Protein AF-Q386G5-F1 (afdb_monomer)

pLDDT: mean 81.02, std 15.87, range [32.88, 96.88]

Secondary structure (DSSP, 8-state):
--HHHHHHHHHHTTT--BHHHHHHHHHHT-HHHHHHHHHHHHH---HHHHHHHHHHHHTSBP-TT-GGG-S-SHHHHHTTHHHHHHHHHHHHHS-TTS--TTHHHHHHHHHHHHHHHHHHHTSGGGTTT-GGGSPPPPGGGTTSPPHHHHHHTTTT---S-------TT------S--TTTHHHHHHHHHHHHHHHHHHHHSTTS-TT-HHHHHHHHHHHHHHHSHHHHHHHTT-HHHHHHHHHHHHHHHHT-HHHHHHHHHHHHHHHHHHHHHHHHTT-HHHHHHHHHHHHHHHHT-

Radius of gyration: 18.63 Å; Cα contacts (8 Å, |Δi|>4): 367; chains: 1; bounding box: 50×51×58 Å

Mean predicted aligned error: 16.51 Å

Organism: Trypanosoma brucei brucei (strain 927/4 GUTat10.1) (NCBI:txid185431)

Foldseek 3Di:
DLVVLLVLLCLLCPPAQALQCSLQCCQAVVLPSLLVLLVCLQPHPCLVNLLSQVVSLVRHFADCLQVQLGRDSLLNLLLNVLSLLLNVLCVQPDDPPDPPPPPSVQVSSQCSLVVNLLSCLVTVLSLLQDLLNFDAFDPLLVVADRSVCVVPNPDPPPDDDDSPPSPPPPPVCPVTDHPVCSLSSLSRSLSNLRSSLVSCLDPPRDQQHSNLLSSLQSLLVSLVHPSLLVSCLVDLSSLSSNLSNLRSQVSSDDNSCVSCVVSNVVSLVSSCVSCVVSVNVSSVSSSVSVVVVVVVVD

Solvent-accessible surface area (backbone atoms only — not comparable to full-atom values): 16461 Å² total; per-residue (Å²): 129,66,65,71,45,55,50,48,51,51,60,46,48,57,96,44,61,32,29,60,53,37,44,53,39,29,26,48,79,33,20,65,53,44,46,54,50,49,50,42,60,61,74,44,98,50,31,63,46,54,45,46,50,50,56,57,48,68,71,36,42,53,37,66,91,44,65,52,48,29,81,38,44,49,72,48,55,53,68,52,40,37,39,51,52,44,46,50,41,50,62,70,66,48,74,88,84,64,82,72,85,40,60,62,42,49,52,24,48,35,53,47,53,51,53,43,47,56,53,33,53,68,10,57,92,28,40,27,43,37,72,60,59,54,67,74,72,41,77,84,38,68,87,55,64,53,49,54,39,68,77,44,44,95,55,88,67,85,74,89,75,76,72,81,70,74,56,93,72,68,75,68,78,71,76,61,77,45,91,87,51,44,56,60,53,48,35,35,48,36,28,35,46,26,44,47,46,50,54,45,59,38,81,89,40,79,75,77,24,64,18,49,46,48,45,49,48,35,43,53,49,31,73,58,31,68,54,52,51,64,44,31,74,76,31,72,67,38,39,44,28,49,52,48,30,58,41,37,52,61,58,52,39,71,71,42,40,66,74,38,46,85,56,44,59,63,41,51,51,53,51,49,54,50,26,61,77,66,64,37,61,69,50,43,63,60,48,46,53,54,57,53,54,61,57,75,76,107

Sequence (298 aa):
MLSGAEELISDLFRRTSTTSNAVEFILSSNSAAYHDVMQRICNSNQPQLVKGILRTAQSLLPTELFQVFGKSVVPVLLLFAPAVLRRVGELLAAPKETPLSTCGEWDAFTSFITGIHCKLLASPECRATNVRSLPPPPVAARHTPSWSKVFHGEENVSEGVPPPQPSTDCEVNVTAIGTDNYGSLLCTIVCGLSHLLACVATPPCVIGGPGLTTLCNEVMRLLSSTPVFCYASKDANLQIACVSLLLSVLNLGKAVQGCVASSFMPTMRRWFDLTLYSANAVCIQLLFPYILHARAHR

Structure (mmCIF, N/CA/C/O backbone):
data_AF-Q386G5-F1
#
_entry.id   AF-Q386G5-F1
#
loop_
_atom_site.group_PDB
_atom_site.id
_atom_site.type_symbol
_atom_site.label_atom_id
_atom_site.label_alt_id
_atom_site.label_comp_id
_atom_site.label_asym_id
_atom_site.label_entity_id
_atom_site.label_seq_id
_atom_site.pdbx_PDB_ins_code
_atom_site.Cartn_x
_atom_site.Cartn_y
_atom_site.Cartn_z
_atom_site.occupancy
_atom_site.B_iso_or_equiv
_atom_site.auth_seq_id
_atom_site.auth_comp_id
_atom_site.auth_asym_id
_atom_site.auth_atom_id
_atom_site.pdbx_PDB_model_num
ATOM 1 N N . MET A 1 1 ? 4.301 2.737 26.212 1.00 50.56 1 MET A N 1
ATOM 2 C CA . MET A 1 1 ? 3.739 3.344 24.982 1.00 50.56 1 MET A CA 1
ATOM 3 C C . MET A 1 1 ? 2.833 2.406 24.168 1.00 50.56 1 MET A C 1
ATOM 5 O O . MET A 1 1 ? 2.326 2.842 23.148 1.00 50.56 1 MET A O 1
ATOM 9 N N . LEU A 1 2 ? 2.567 1.163 24.601 1.00 52.50 2 LEU A N 1
ATOM 10 C CA . LEU A 1 2 ? 1.707 0.221 23.861 1.00 52.50 2 LEU A CA 1
ATOM 11 C C . LEU A 1 2 ? 0.203 0.568 23.919 1.00 52.50 2 LEU A C 1
ATOM 13 O O . LEU A 1 2 ? -0.508 0.319 22.951 1.00 52.50 2 LEU A O 1
ATOM 17 N N . SER A 1 3 ? -0.257 1.222 24.994 1.00 64.06 3 SER A N 1
ATOM 18 C CA . SER A 1 3 ? -1.687 1.476 25.242 1.00 64.06 3 SER A CA 1
ATOM 19 C C . SER A 1 3 ? -2.382 2.267 24.130 1.00 64.06 3 SER A C 1
ATOM 21 O O . SER A 1 3 ? -3.490 1.929 23.737 1.00 64.06 3 SER A O 1
ATOM 23 N N . GLY A 1 4 ? -1.715 3.274 23.561 1.00 80.69 4 GLY A N 1
ATOM 24 C CA . GLY A 1 4 ? -2.339 4.158 22.574 1.00 80.69 4 GLY A CA 1
ATOM 25 C C . GLY A 1 4 ? -2.498 3.561 21.171 1.00 80.69 4 GLY A C 1
ATOM 26 O O . GLY A 1 4 ? -3.206 4.149 20.358 1.00 80.69 4 GLY A O 1
ATOM 27 N N . ALA A 1 5 ? -1.819 2.455 20.846 1.00 80.81 5 ALA A N 1
ATOM 28 C CA . ALA A 1 5 ? -2.012 1.758 19.570 1.00 80.81 5 ALA A CA 1
ATOM 29 C C . ALA A 1 5 ? -3.150 0.737 19.680 1.00 80.81 5 ALA A C 1
ATOM 31 O O . ALA A 1 5 ? -3.994 0.662 18.793 1.00 80.81 5 ALA A O 1
ATOM 32 N N . GLU A 1 6 ? -3.192 -0.006 20.787 1.00 83.81 6 GLU A N 1
ATOM 33 C CA . GLU A 1 6 ? -4.252 -0.976 21.074 1.00 83.81 6 GLU A CA 1
ATOM 34 C C . GLU A 1 6 ? -5.614 -0.295 21.215 1.00 83.81 6 GLU A C 1
ATOM 36 O O . GLU A 1 6 ? -6.590 -0.780 20.648 1.00 83.81 6 GLU A O 1
ATOM 41 N N . GLU A 1 7 ? -5.671 0.856 21.891 1.00 87.00 7 GLU A N 1
ATOM 42 C CA . GLU A 1 7 ? -6.893 1.657 22.016 1.00 87.00 7 GLU A CA 1
ATOM 43 C C . GLU A 1 7 ? -7.408 2.120 20.647 1.00 87.00 7 GLU A C 1
ATOM 45 O O . GLU A 1 7 ? -8.567 1.880 20.324 1.00 87.00 7 GLU A O 1
ATOM 50 N N . LEU A 1 8 ? -6.534 2.655 19.783 1.00 87.88 8 LEU A N 1
ATOM 51 C CA . LEU A 1 8 ? -6.923 3.055 18.427 1.00 87.88 8 LEU A CA 1
ATOM 52 C C . LEU A 1 8 ? -7.419 1.888 17.571 1.00 87.88 8 LEU A C 1
ATOM 54 O O . LEU A 1 8 ? -8.374 2.047 16.816 1.00 87.88 8 LEU A O 1
ATOM 58 N N . ILE A 1 9 ? -6.767 0.724 17.648 1.00 89.56 9 ILE A N 1
ATOM 59 C CA . ILE A 1 9 ? -7.199 -0.467 16.904 1.00 89.56 9 ILE A CA 1
ATOM 60 C C . ILE A 1 9 ? -8.549 -0.956 17.442 1.00 89.56 9 ILE A C 1
ATOM 62 O O . ILE A 1 9 ? -9.445 -1.273 16.660 1.00 89.56 9 ILE A O 1
ATOM 66 N N . SER A 1 10 ? -8.705 -0.991 18.766 1.00 90.12 10 SER A N 1
ATOM 67 C CA . SER A 1 10 ? -9.956 -1.362 19.428 1.00 90.12 10 SER A CA 1
ATOM 68 C C . SER A 1 10 ? -11.096 -0.443 19.002 1.00 90.12 10 SER A C 1
ATOM 70 O O . SER A 1 10 ? -12.165 -0.927 18.628 1.00 90.12 10 SER A O 1
ATOM 72 N N . ASP A 1 11 ? -10.851 0.868 18.974 1.00 90.88 11 ASP A N 1
ATOM 73 C CA . ASP A 1 11 ? -11.821 1.846 18.502 1.00 90.88 11 ASP A CA 1
ATOM 74 C C . ASP A 1 11 ? -12.146 1.626 17.031 1.00 90.88 11 ASP A C 1
ATOM 76 O O . ASP A 1 11 ? -13.325 1.520 16.698 1.00 90.88 11 ASP A O 1
ATOM 80 N N . LEU A 1 12 ? -11.136 1.482 16.165 1.00 90.62 12 LEU A N 1
ATOM 81 C CA . LEU A 1 12 ? -11.280 1.291 14.718 1.00 90.62 12 LEU A CA 1
ATOM 82 C C . LEU A 1 12 ? -12.216 0.124 14.362 1.00 90.62 12 LEU A C 1
ATOM 84 O O . LEU A 1 12 ? -13.093 0.271 13.509 1.00 90.62 12 LEU A O 1
ATOM 88 N N . PHE A 1 13 ? -12.046 -1.012 15.040 1.00 90.81 13 PHE A N 1
ATOM 89 C CA . PHE A 1 13 ? -12.785 -2.254 14.791 1.00 90.81 13 PHE A CA 1
ATOM 90 C C . PHE A 1 13 ? -13.967 -2.471 15.743 1.00 90.81 13 PHE A C 1
ATOM 92 O O . PHE A 1 13 ? -14.617 -3.525 15.708 1.00 90.81 13 PHE A O 1
ATOM 99 N N . ARG A 1 14 ? -14.282 -1.488 16.592 1.00 88.25 14 ARG A N 1
ATOM 100 C CA . ARG A 1 14 ? -15.340 -1.607 17.593 1.00 88.25 14 ARG A CA 1
ATOM 101 C C . ARG A 1 14 ? -16.666 -1.952 16.923 1.00 88.25 14 ARG A C 1
ATOM 103 O O . ARG A 1 14 ? -17.096 -1.269 16.003 1.00 88.25 14 ARG A O 1
ATOM 110 N N . ARG A 1 15 ? -17.354 -2.981 17.431 1.00 85.62 15 ARG A N 1
ATOM 111 C CA . ARG A 1 15 ? -18.659 -3.467 16.923 1.00 85.62 15 ARG A CA 1
ATOM 112 C C . ARG A 1 15 ? -18.610 -4.117 15.535 1.00 85.62 15 ARG A C 1
ATOM 114 O O . ARG A 1 15 ? -19.663 -4.412 14.974 1.00 85.62 15 ARG A O 1
ATOM 121 N N . THR A 1 16 ? -17.424 -4.375 14.991 1.00 90.56 16 THR A N 1
ATOM 122 C CA . THR A 1 16 ? -17.279 -5.077 13.714 1.00 90.56 16 THR A CA 1
ATOM 123 C C . THR A 1 16 ? -17.044 -6.564 13.971 1.00 90.56 16 THR A C 1
ATOM 125 O O . THR A 1 16 ? -16.207 -6.944 14.783 1.00 90.56 16 THR A O 1
ATOM 128 N N . SER A 1 17 ? -17.828 -7.418 13.316 1.00 91.00 17 SER A N 1
ATOM 129 C CA . SER A 1 17 ? -17.672 -8.880 13.366 1.00 91.00 17 SER A CA 1
ATOM 130 C C . SER A 1 17 ? -17.384 -9.482 11.993 1.00 91.00 17 SER A C 1
ATOM 132 O O . SER A 1 17 ? -16.868 -10.593 11.894 1.00 91.00 17 SER A O 1
ATOM 134 N N . THR A 1 18 ? -17.695 -8.741 10.929 1.00 91.69 18 THR A N 1
ATOM 135 C CA . THR A 1 18 ? -17.562 -9.180 9.544 1.00 91.69 18 THR A CA 1
ATOM 136 C C . THR A 1 18 ? -16.720 -8.200 8.735 1.00 91.69 18 THR A C 1
ATOM 138 O O . THR A 1 18 ? -16.640 -7.012 9.059 1.00 91.69 18 THR A O 1
ATOM 141 N N . THR A 1 19 ? -16.108 -8.683 7.651 1.00 90.44 19 THR A N 1
ATOM 142 C CA . THR A 1 19 ? -15.321 -7.843 6.732 1.00 90.44 19 THR A CA 1
ATOM 143 C C . THR A 1 19 ? -16.160 -6.712 6.127 1.00 90.44 19 THR A C 1
ATOM 145 O O . THR A 1 19 ? -15.684 -5.581 6.064 1.00 90.44 19 THR A O 1
ATOM 148 N N . SER A 1 20 ? -17.409 -6.982 5.724 1.00 88.06 20 SER A N 1
ATOM 149 C CA . SER A 1 20 ? -18.298 -5.955 5.153 1.00 88.06 20 SER A CA 1
ATOM 150 C C . SER A 1 20 ? -18.616 -4.851 6.160 1.00 88.06 20 SER A C 1
ATOM 152 O O . SER A 1 20 ? -18.432 -3.673 5.860 1.00 88.06 20 SER A O 1
ATOM 154 N N . ASN A 1 21 ? -19.011 -5.235 7.380 1.00 89.62 21 ASN A N 1
ATOM 155 C CA . ASN A 1 21 ? -19.345 -4.274 8.430 1.00 89.62 21 ASN A CA 1
ATOM 156 C C . ASN A 1 21 ? -18.119 -3.450 8.825 1.00 89.62 21 ASN A C 1
ATOM 158 O O . ASN A 1 21 ? -18.253 -2.266 9.101 1.00 89.62 21 ASN A O 1
ATOM 162 N N . ALA A 1 22 ? -16.925 -4.052 8.834 1.00 92.06 22 ALA A N 1
ATOM 163 C CA . ALA A 1 22 ? -15.693 -3.331 9.119 1.00 92.06 22 ALA A CA 1
ATOM 164 C C . ALA A 1 22 ? -15.383 -2.265 8.061 1.00 92.06 22 ALA A C 1
ATOM 166 O O . ALA A 1 22 ? -15.115 -1.126 8.430 1.00 92.06 22 ALA A O 1
ATOM 167 N N . VAL A 1 23 ? -15.464 -2.593 6.765 1.00 91.75 23 VAL A N 1
ATOM 168 C CA . VAL A 1 23 ? -15.237 -1.603 5.694 1.00 91.75 23 VAL A CA 1
ATOM 169 C C . VAL A 1 23 ? -16.227 -0.447 5.808 1.00 91.75 23 VAL A C 1
ATOM 171 O O . VAL A 1 23 ? -15.820 0.714 5.819 1.00 91.75 23 VAL A O 1
ATOM 174 N N . GLU A 1 24 ? -17.516 -0.757 5.944 1.00 89.31 24 GLU A N 1
ATOM 175 C CA . GLU A 1 24 ? -18.560 0.258 6.063 1.00 89.31 24 GLU A CA 1
ATOM 176 C C . GLU A 1 24 ? -18.363 1.128 7.309 1.00 89.31 24 GLU A C 1
ATOM 178 O O . GLU A 1 24 ? -18.373 2.357 7.216 1.00 89.31 24 GLU A O 1
ATOM 183 N N . PHE A 1 25 ? -18.121 0.513 8.467 1.00 90.62 25 PHE A N 1
ATOM 184 C CA . PHE A 1 25 ? -17.951 1.212 9.738 1.00 90.62 25 PHE A CA 1
ATOM 185 C C . PHE A 1 25 ? -16.731 2.139 9.735 1.00 90.62 25 PHE A C 1
ATOM 187 O O . PHE A 1 25 ? -16.843 3.299 10.137 1.00 90.62 25 PHE A O 1
ATOM 194 N N . ILE A 1 26 ? -15.590 1.658 9.231 1.00 93.00 26 ILE A N 1
ATOM 195 C CA . ILE A 1 26 ? -14.343 2.428 9.127 1.00 93.00 26 ILE A CA 1
ATOM 196 C C . ILE A 1 26 ? -14.528 3.638 8.202 1.00 93.00 26 ILE A C 1
ATOM 198 O O . ILE A 1 26 ? -14.112 4.749 8.539 1.00 93.00 26 ILE A O 1
ATOM 202 N N . LEU A 1 27 ? -15.167 3.444 7.044 1.00 90.75 27 LEU A N 1
ATOM 203 C CA . LEU A 1 27 ? -15.324 4.504 6.046 1.00 90.75 27 LEU A CA 1
ATOM 204 C C . LEU A 1 27 ? -16.413 5.529 6.396 1.00 90.75 27 LEU A C 1
ATOM 206 O O . LEU A 1 27 ? -16.321 6.679 5.953 1.00 90.75 27 LEU A O 1
ATOM 210 N N . SER A 1 28 ? -17.418 5.141 7.186 1.00 87.75 28 SER A N 1
ATOM 211 C CA . SER A 1 28 ? -18.557 5.995 7.543 1.00 87.75 28 SER A CA 1
ATOM 212 C C . SER A 1 28 ? -18.445 6.577 8.952 1.00 87.75 28 SER A C 1
ATOM 214 O O . SER A 1 28 ? -18.241 7.776 9.119 1.00 87.75 28 SER A O 1
ATOM 216 N N . SER A 1 29 ? -18.580 5.722 9.963 1.00 86.94 29 SER A N 1
ATOM 217 C CA . SER A 1 29 ? -18.848 6.102 11.350 1.00 86.94 29 SER A CA 1
ATOM 218 C C . SER A 1 29 ? -17.576 6.352 12.150 1.00 86.94 29 SER A C 1
ATOM 220 O O . SER A 1 29 ? -17.607 7.098 13.124 1.00 86.94 29 SER A O 1
ATOM 222 N N . ASN A 1 30 ? -16.462 5.740 11.746 1.00 90.38 30 ASN A N 1
ATOM 223 C CA . ASN A 1 30 ? -15.208 5.775 12.491 1.00 90.38 30 ASN A CA 1
ATOM 224 C C . ASN A 1 30 ? -14.054 6.435 11.728 1.00 90.38 30 ASN A C 1
ATOM 226 O O . ASN A 1 30 ? -12.877 6.104 11.888 1.00 90.38 30 ASN A O 1
ATOM 230 N N . SER A 1 31 ? -14.404 7.397 10.879 1.00 89.62 31 SER A N 1
ATOM 231 C CA . SER A 1 31 ? -13.469 8.093 9.998 1.00 89.62 31 SER A CA 1
ATOM 232 C C . SER A 1 31 ? -12.354 8.832 10.734 1.00 89.62 31 SER A C 1
ATOM 234 O O . SER A 1 31 ? -11.268 8.976 10.182 1.00 89.62 31 SER A O 1
ATOM 236 N N . ALA A 1 32 ? -12.625 9.335 11.945 1.00 91.44 32 ALA A N 1
ATOM 237 C CA . ALA A 1 32 ? -11.656 10.080 12.746 1.00 91.44 32 ALA A CA 1
ATOM 238 C C . ALA A 1 32 ? -10.536 9.156 13.241 1.00 91.44 32 ALA A C 1
ATOM 240 O O . ALA A 1 32 ? -9.370 9.403 12.944 1.00 91.44 32 ALA A O 1
ATOM 241 N N . ALA A 1 33 ? -10.891 8.029 13.873 1.00 92.62 33 ALA A N 1
ATOM 242 C CA . ALA A 1 33 ? -9.914 7.023 14.285 1.00 92.62 33 ALA A CA 1
ATOM 243 C C . ALA A 1 33 ? -9.157 6.454 13.076 1.00 92.62 33 ALA A C 1
ATOM 245 O O . ALA A 1 33 ? -7.942 6.282 13.126 1.00 92.62 33 ALA A O 1
ATOM 246 N N . TYR A 1 34 ? -9.853 6.218 11.959 1.00 94.62 34 TYR A N 1
ATOM 247 C CA . TYR A 1 34 ? -9.213 5.780 10.721 1.00 94.62 34 TYR A CA 1
ATOM 248 C C . TYR A 1 34 ? -8.190 6.798 10.200 1.00 94.62 34 TYR A C 1
ATOM 250 O O . TYR A 1 34 ? -7.065 6.424 9.877 1.00 94.62 34 TYR A O 1
ATOM 258 N N . HIS A 1 35 ? -8.540 8.084 10.165 1.00 93.00 35 HIS A N 1
ATOM 259 C CA . HIS A 1 35 ? -7.619 9.150 9.782 1.00 93.00 35 HIS A CA 1
ATOM 260 C C . HIS A 1 35 ? -6.387 9.205 10.694 1.00 93.00 35 HIS A C 1
ATOM 262 O O . HIS A 1 35 ? -5.263 9.255 10.190 1.00 93.00 35 HIS A O 1
ATOM 268 N N . ASP A 1 36 ? -6.574 9.105 12.009 1.00 92.44 36 ASP A N 1
ATOM 269 C CA . ASP A 1 36 ? -5.474 9.101 12.976 1.00 92.44 36 ASP A CA 1
ATOM 270 C C . ASP A 1 36 ? -4.557 7.885 12.799 1.00 92.44 36 ASP A C 1
ATOM 272 O O . ASP A 1 36 ? -3.330 8.014 12.830 1.00 92.44 36 ASP A O 1
ATOM 276 N N . VAL A 1 37 ? -5.130 6.704 12.544 1.00 93.69 37 VAL A N 1
ATOM 277 C CA . VAL A 1 37 ? -4.372 5.489 12.221 1.00 93.69 37 VAL A CA 1
ATOM 278 C C . VAL A 1 37 ? -3.554 5.684 10.943 1.00 93.69 37 VAL A C 1
ATOM 280 O O . VAL A 1 37 ? -2.354 5.407 10.950 1.00 93.69 37 VAL A O 1
ATOM 283 N N . MET A 1 38 ? -4.154 6.206 9.867 1.00 93.69 38 MET A N 1
ATOM 284 C CA . MET A 1 38 ? -3.447 6.455 8.603 1.00 93.69 38 MET A CA 1
ATOM 285 C C . MET A 1 38 ? -2.295 7.451 8.788 1.00 93.69 38 MET A C 1
ATOM 287 O O . MET A 1 38 ? -1.186 7.201 8.310 1.00 93.69 38 MET A O 1
ATOM 291 N N . GLN A 1 39 ? -2.505 8.533 9.544 1.00 91.50 39 GLN A N 1
ATOM 292 C CA . GLN A 1 39 ? -1.442 9.487 9.869 1.00 91.50 39 GLN A CA 1
ATOM 293 C C . GLN A 1 39 ? -0.318 8.848 10.690 1.00 91.50 39 GLN A C 1
ATOM 295 O O . GLN A 1 39 ? 0.856 9.089 10.407 1.00 91.50 39 GLN A O 1
ATOM 300 N N . ARG A 1 40 ? -0.645 8.008 11.680 1.00 90.81 40 ARG A N 1
ATOM 301 C CA . ARG A 1 40 ? 0.365 7.312 12.491 1.00 90.81 40 ARG A CA 1
ATOM 302 C C . ARG A 1 40 ? 1.176 6.313 11.674 1.00 90.81 40 ARG A C 1
ATOM 304 O O . ARG A 1 40 ? 2.389 6.275 11.853 1.00 90.81 40 ARG A O 1
ATOM 311 N N . ILE A 1 41 ? 0.558 5.563 10.760 1.00 91.12 41 ILE A N 1
ATOM 312 C CA . ILE A 1 41 ? 1.293 4.670 9.845 1.00 91.12 41 ILE A CA 1
ATOM 313 C C . ILE A 1 41 ? 2.323 5.466 9.030 1.00 91.12 41 ILE A C 1
ATOM 315 O O . ILE A 1 41 ? 3.440 5.002 8.834 1.00 91.12 41 ILE A O 1
ATOM 319 N N . CYS A 1 42 ? 1.966 6.672 8.584 1.00 85.88 42 CYS A N 1
ATOM 320 C CA . CYS A 1 42 ? 2.842 7.491 7.748 1.00 85.88 42 CYS A CA 1
ATOM 321 C C . CYS A 1 42 ? 3.941 8.229 8.528 1.00 85.88 42 CYS A C 1
ATOM 323 O O . CYS A 1 42 ? 5.021 8.444 7.990 1.00 85.88 42 CYS A O 1
ATOM 325 N N . ASN A 1 43 ? 3.659 8.652 9.764 1.00 83.44 43 ASN A N 1
ATOM 326 C CA . ASN A 1 43 ? 4.524 9.570 10.513 1.00 83.44 43 ASN A CA 1
ATOM 327 C C . ASN A 1 43 ? 5.326 8.902 11.637 1.00 83.44 43 ASN A C 1
ATOM 329 O O . ASN A 1 43 ? 6.198 9.548 12.216 1.00 83.44 43 ASN A O 1
ATOM 333 N N . SER A 1 44 ? 5.001 7.665 12.026 1.00 70.88 44 SER A N 1
ATOM 334 C CA . SER A 1 44 ? 5.550 7.063 13.244 1.00 70.88 44 SER A CA 1
ATOM 335 C C . SER A 1 44 ? 6.201 5.706 13.007 1.00 70.88 44 SER A C 1
ATOM 337 O O . SER A 1 44 ? 5.669 4.858 12.296 1.00 70.88 44 SER A O 1
ATOM 339 N N . ASN A 1 45 ? 7.306 5.456 13.714 1.00 71.06 45 ASN A N 1
ATOM 340 C CA . ASN A 1 45 ? 7.943 4.142 13.808 1.00 71.06 45 ASN A CA 1
ATOM 341 C C . ASN A 1 45 ? 7.151 3.239 14.777 1.00 71.06 45 ASN A C 1
ATOM 343 O O . ASN A 1 45 ? 7.682 2.784 15.791 1.00 71.06 45 ASN A O 1
ATOM 347 N N . GLN A 1 46 ? 5.855 3.024 14.517 1.00 81.44 46 GLN A N 1
ATOM 348 C CA . GLN A 1 46 ? 4.973 2.168 15.322 1.00 81.44 46 GLN A CA 1
ATOM 349 C C . GLN A 1 46 ? 4.631 0.860 14.583 1.00 81.44 46 GLN A C 1
ATOM 351 O O . GLN A 1 46 ? 3.478 0.651 14.199 1.00 81.44 46 GLN A O 1
ATOM 356 N N . PRO A 1 47 ? 5.583 -0.087 14.431 1.00 84.81 47 PRO A N 1
ATOM 357 C CA . PRO A 1 47 ? 5.320 -1.385 13.795 1.00 84.81 47 PRO A CA 1
ATOM 358 C C . PRO A 1 47 ? 4.167 -2.160 14.435 1.00 84.81 47 PRO A C 1
ATOM 360 O O . PRO A 1 47 ? 3.477 -2.931 13.768 1.00 84.81 47 PRO A O 1
ATOM 363 N N . GLN A 1 48 ? 3.958 -1.963 15.740 1.00 87.75 48 GLN A N 1
ATOM 364 C CA . GLN A 1 48 ? 2.903 -2.638 16.492 1.00 87.75 48 GLN A CA 1
ATOM 365 C C . GLN A 1 48 ? 1.506 -2.224 16.031 1.00 87.75 48 GLN A C 1
ATOM 367 O O . GLN A 1 48 ? 0.607 -3.058 16.061 1.00 87.75 48 GLN A O 1
ATOM 372 N N . LEU A 1 49 ? 1.332 -0.992 15.540 1.00 91.81 49 LEU A N 1
ATOM 373 C CA . LEU A 1 49 ? 0.059 -0.542 14.981 1.00 91.81 49 LEU A CA 1
ATOM 374 C C . LEU A 1 49 ? -0.296 -1.369 13.738 1.00 91.81 49 LEU A C 1
ATOM 376 O O . LEU A 1 49 ? -1.373 -1.951 13.674 1.00 91.81 49 LEU A O 1
ATOM 380 N N . VAL A 1 50 ? 0.638 -1.511 12.792 1.00 92.19 50 VAL A N 1
ATOM 381 C CA . VAL A 1 50 ? 0.408 -2.292 11.563 1.00 92.19 50 VAL A CA 1
ATOM 382 C C . VAL A 1 50 ? 0.242 -3.783 11.852 1.00 92.19 50 VAL A C 1
ATOM 384 O O . VAL A 1 50 ? -0.678 -4.412 11.325 1.00 92.19 50 VAL A O 1
ATOM 387 N N . LYS A 1 51 ? 1.067 -4.353 12.742 1.00 91.38 51 LYS A N 1
ATOM 388 C CA . LYS A 1 51 ? 0.896 -5.746 13.194 1.00 91.38 51 LYS A CA 1
ATOM 389 C C . LYS A 1 51 ? -0.458 -5.952 13.882 1.00 91.38 51 LYS A C 1
ATOM 391 O O . LYS A 1 51 ? -1.099 -6.978 13.668 1.00 91.38 51 LYS A O 1
ATOM 396 N N . GLY A 1 52 ? -0.905 -4.988 14.682 1.00 92.12 52 GLY A N 1
ATOM 397 C CA . GLY A 1 52 ? -2.189 -5.029 15.373 1.00 92.12 52 GLY A CA 1
ATOM 398 C C . GLY A 1 52 ? -3.388 -4.929 14.426 1.00 92.12 52 GLY A C 1
ATOM 399 O O . GLY A 1 52 ? -4.330 -5.708 14.575 1.00 92.12 52 GLY A O 1
ATOM 400 N N . ILE A 1 53 ? -3.328 -4.067 13.402 1.00 94.38 53 ILE A N 1
ATOM 401 C CA . ILE A 1 53 ? -4.342 -4.006 12.333 1.00 94.38 53 ILE A CA 1
ATOM 402 C C . ILE A 1 53 ? -4.417 -5.347 11.603 1.00 94.38 53 ILE A C 1
ATOM 404 O O . ILE A 1 53 ? -5.511 -5.877 11.432 1.00 94.38 53 ILE A O 1
ATOM 408 N N . LEU A 1 54 ? -3.272 -5.927 11.218 1.00 92.69 54 LEU A N 1
ATOM 409 C CA . LEU A 1 54 ? -3.236 -7.226 10.541 1.00 92.69 54 LEU A CA 1
ATOM 410 C C . LEU A 1 54 ? -3.906 -8.317 11.383 1.00 92.69 54 LEU A C 1
ATOM 412 O O . LEU A 1 54 ? -4.787 -9.013 10.886 1.00 92.69 54 LEU A O 1
ATOM 416 N N . ARG A 1 55 ? -3.521 -8.437 12.660 1.00 92.44 55 ARG A N 1
ATOM 417 C CA . ARG A 1 55 ? -4.081 -9.434 13.588 1.00 92.44 55 ARG A CA 1
ATOM 418 C C . ARG A 1 55 ? -5.581 -9.245 13.807 1.00 92.44 55 ARG A C 1
ATOM 420 O O . ARG A 1 55 ? -6.324 -10.218 13.787 1.00 92.44 55 ARG A O 1
ATOM 427 N N . THR A 1 56 ? -6.027 -8.004 13.989 1.00 92.38 56 THR A N 1
ATOM 428 C CA . THR A 1 56 ? -7.443 -7.697 14.250 1.00 92.38 56 THR A CA 1
ATOM 429 C C . THR A 1 56 ? -8.295 -7.910 13.005 1.00 92.38 56 THR A C 1
ATOM 431 O O . THR A 1 56 ? -9.372 -8.484 13.080 1.00 92.38 56 THR A O 1
ATOM 434 N N . ALA A 1 57 ? -7.803 -7.540 11.823 1.00 92.38 57 ALA A N 1
ATOM 435 C CA . ALA A 1 57 ? -8.506 -7.831 10.579 1.00 92.38 57 ALA A CA 1
ATOM 436 C C . ALA A 1 57 ? -8.589 -9.342 10.305 1.00 92.38 57 ALA A C 1
ATOM 438 O O . ALA A 1 57 ? -9.582 -9.803 9.751 1.00 92.38 57 ALA A O 1
ATOM 439 N N . GLN A 1 58 ? -7.577 -10.122 10.704 1.00 90.19 58 GLN A N 1
ATOM 440 C CA . GLN A 1 58 ? -7.573 -11.583 10.568 1.00 90.19 58 GLN A CA 1
ATOM 441 C C . GLN A 1 58 ? -8.608 -12.292 11.454 1.00 90.19 58 GLN A C 1
ATOM 443 O O . GLN A 1 58 ? -8.983 -13.413 11.119 1.00 90.19 58 GLN A O 1
ATOM 448 N N . SER A 1 59 ? -9.083 -11.673 12.542 1.00 90.62 59 SER A N 1
ATOM 449 C CA . SER A 1 59 ? -10.133 -12.252 13.393 1.00 90.62 59 SER A CA 1
ATOM 450 C C . SER A 1 59 ? -11.559 -11.980 12.893 1.00 90.62 59 SER A C 1
ATOM 452 O O . SER A 1 59 ? -12.510 -12.540 13.438 1.00 90.62 59 SER A O 1
ATOM 454 N N . LEU A 1 60 ? -11.728 -11.152 11.855 1.00 91.81 60 LEU A N 1
ATOM 455 C CA . LEU A 1 60 ? -13.034 -10.860 11.262 1.00 91.81 60 LEU A CA 1
ATOM 456 C C . LEU A 1 60 ? -13.557 -12.035 10.427 1.00 91.81 60 LEU A C 1
ATOM 458 O O . LEU A 1 60 ? -12.814 -12.665 9.674 1.00 91.81 60 LEU A O 1
ATOM 462 N N . LEU A 1 61 ? -14.872 -12.263 10.475 1.00 88.69 61 LEU A N 1
ATOM 463 C CA . LEU A 1 61 ? -15.531 -13.245 9.616 1.00 88.69 61 LEU A CA 1
ATOM 464 C C . LEU A 1 61 ? -15.619 -12.716 8.168 1.00 88.69 61 LEU A C 1
ATOM 466 O O . LEU A 1 61 ? -16.164 -11.626 7.946 1.00 88.69 61 LEU A O 1
ATOM 470 N N . PRO A 1 62 ? -15.119 -13.457 7.163 1.00 85.06 62 PRO A N 1
ATOM 471 C CA . PRO A 1 62 ? -15.200 -13.034 5.768 1.00 85.06 62 PRO A CA 1
ATOM 472 C C . PRO A 1 62 ? -16.654 -12.971 5.270 1.00 85.06 62 PRO A C 1
ATOM 474 O O . PRO A 1 62 ? -17.515 -13.719 5.730 1.00 85.06 62 PRO A O 1
ATOM 477 N N . THR A 1 63 ? -16.941 -12.080 4.316 1.00 79.88 63 THR A N 1
ATOM 478 C CA . THR A 1 63 ? -18.298 -11.841 3.772 1.00 79.88 63 THR A CA 1
ATOM 479 C C . THR A 1 63 ? -18.292 -11.840 2.247 1.00 79.88 63 THR A C 1
ATOM 481 O O . THR A 1 63 ? -17.317 -11.417 1.638 1.00 79.88 63 THR A O 1
ATOM 484 N N . GLU A 1 64 ? -19.400 -12.251 1.626 1.00 74.06 64 GLU A N 1
ATOM 485 C CA . GLU A 1 64 ? -19.532 -12.381 0.164 1.00 74.06 64 GLU A CA 1
ATOM 486 C C . GLU A 1 64 ? -19.882 -11.078 -0.573 1.00 74.06 64 GLU A C 1
ATOM 488 O O . GLU A 1 64 ? -19.891 -11.064 -1.802 1.00 74.06 64 GLU A O 1
ATOM 493 N N . LEU A 1 65 ? -20.124 -9.970 0.146 1.00 75.62 65 LEU A N 1
ATOM 494 C CA . LEU A 1 65 ? -20.476 -8.670 -0.451 1.00 75.62 65 LEU A CA 1
ATOM 495 C C . LEU A 1 65 ? -19.453 -8.218 -1.508 1.00 75.62 65 LEU A C 1
ATOM 497 O O . LEU A 1 65 ? -19.806 -7.545 -2.472 1.00 75.62 65 LEU A O 1
ATOM 501 N N . PHE A 1 66 ? -18.200 -8.652 -1.374 1.00 82.31 66 PHE A N 1
ATOM 502 C CA . PHE A 1 66 ? -17.171 -8.413 -2.369 1.00 82.31 66 PHE A CA 1
ATOM 503 C C . PHE A 1 66 ? -16.859 -9.671 -3.184 1.00 82.31 66 PHE A C 1
ATOM 505 O O . PHE A 1 66 ? -15.841 -10.331 -2.969 1.00 82.31 66 PHE A O 1
ATOM 512 N N . GLN A 1 67 ? -17.710 -9.976 -4.165 1.00 80.25 67 GLN A N 1
ATOM 513 C CA . GLN A 1 67 ? -17.568 -11.162 -5.024 1.00 80.25 67 GLN A CA 1
ATOM 514 C C . GLN A 1 67 ? -16.154 -11.325 -5.611 1.00 80.25 67 GLN A C 1
ATOM 516 O O . GLN A 1 67 ? -15.645 -12.440 -5.689 1.00 80.25 67 GLN A O 1
ATOM 521 N N . VAL A 1 68 ? -15.487 -10.216 -5.958 1.00 85.75 68 VAL A N 1
ATOM 522 C CA . VAL A 1 68 ? -14.120 -10.210 -6.513 1.00 85.75 68 VAL A CA 1
ATOM 523 C C . VAL A 1 68 ? -13.066 -10.718 -5.522 1.00 85.75 68 VAL A C 1
ATOM 525 O O . VAL A 1 68 ? -12.080 -11.308 -5.948 1.00 85.75 68 VAL A O 1
ATOM 528 N N . PHE A 1 69 ? -13.254 -10.522 -4.214 1.00 88.12 69 PHE A N 1
ATOM 529 C CA . PHE A 1 69 ? -12.297 -10.954 -3.185 1.00 88.12 69 PHE A CA 1
ATOM 530 C C . PHE A 1 69 ? -12.693 -12.273 -2.509 1.00 88.12 69 PHE A C 1
ATOM 532 O O . PHE A 1 69 ? -11.933 -12.788 -1.688 1.00 88.12 69 PHE A O 1
ATOM 539 N N . GLY A 1 70 ? -13.863 -12.828 -2.844 1.00 83.19 70 GLY A N 1
ATOM 540 C CA . GLY A 1 70 ? -14.390 -14.041 -2.225 1.00 83.19 70 GLY A CA 1
ATOM 541 C C . GLY A 1 70 ? -14.494 -13.924 -0.701 1.00 83.19 70 GLY A C 1
ATOM 542 O O . GLY A 1 70 ? -14.747 -12.854 -0.147 1.00 83.19 70 GLY A O 1
ATOM 543 N N . LYS A 1 71 ? -14.268 -15.037 0.002 1.00 83.94 71 LYS A N 1
ATOM 544 C CA . LYS A 1 71 ? -14.268 -15.078 1.471 1.00 83.94 71 LYS A CA 1
ATOM 545 C C . LYS A 1 71 ? -12.910 -14.636 2.026 1.00 83.94 71 LYS A C 1
ATOM 547 O O . LYS A 1 71 ? -12.144 -15.449 2.533 1.00 83.94 71 LYS A O 1
ATOM 552 N N . SER A 1 72 ? -12.612 -13.342 1.928 1.00 86.62 72 SER A N 1
ATOM 553 C CA . SER A 1 72 ? -11.326 -12.771 2.342 1.00 86.62 72 SER A CA 1
ATOM 554 C C . SER A 1 72 ? -11.481 -11.490 3.160 1.00 86.62 72 SER A C 1
ATOM 556 O O . SER A 1 72 ? -12.379 -10.692 2.920 1.00 86.62 72 SER A O 1
ATOM 558 N N . VAL A 1 73 ? -10.547 -11.262 4.089 1.00 90.69 73 VAL A N 1
ATOM 559 C CA . VAL A 1 73 ? -10.432 -10.024 4.891 1.00 90.69 73 VAL A CA 1
ATOM 560 C C . VAL A 1 73 ? -9.701 -8.897 4.145 1.00 90.69 73 VAL A C 1
ATOM 562 O O . VAL A 1 73 ? -9.589 -7.779 4.643 1.00 90.69 73 VAL A O 1
ATOM 565 N N . VAL A 1 74 ? -9.191 -9.184 2.941 1.00 93.19 74 VAL A N 1
ATOM 566 C CA . VAL A 1 74 ? -8.440 -8.249 2.086 1.00 93.19 74 VAL A CA 1
ATOM 567 C C . VAL A 1 74 ? -9.102 -6.884 1.903 1.00 93.19 74 VAL A C 1
ATOM 569 O O . VAL A 1 74 ? -8.369 -5.905 2.009 1.00 93.19 74 VAL A O 1
ATOM 572 N N . PRO A 1 75 ? -10.428 -6.762 1.686 1.00 93.50 75 PRO A N 1
ATOM 573 C CA . PRO A 1 75 ? -11.076 -5.456 1.553 1.00 93.50 75 PRO A CA 1
ATOM 574 C C . PRO A 1 75 ? -10.764 -4.496 2.707 1.00 93.50 75 PRO A C 1
ATOM 576 O O . PRO A 1 75 ? -10.501 -3.322 2.474 1.00 93.50 75 PRO A O 1
ATOM 579 N N . VAL A 1 76 ? -10.718 -5.007 3.941 1.00 94.69 76 VAL A N 1
ATOM 580 C CA . VAL A 1 76 ? -10.370 -4.225 5.138 1.00 94.69 76 VAL A CA 1
ATOM 581 C C . VAL A 1 76 ? -8.893 -3.846 5.130 1.00 94.69 76 VAL A C 1
ATOM 583 O O . VAL A 1 76 ? -8.549 -2.695 5.378 1.00 94.69 76 VAL A O 1
ATOM 586 N N . LEU A 1 77 ? -8.006 -4.797 4.831 1.00 96.00 77 LEU A N 1
ATOM 587 C CA . LEU A 1 77 ? -6.561 -4.551 4.814 1.00 96.00 77 LEU A CA 1
ATOM 588 C C . LEU A 1 77 ? -6.161 -3.541 3.726 1.00 96.00 77 LEU A C 1
ATOM 590 O O . LEU A 1 77 ? -5.289 -2.699 3.945 1.00 96.00 77 LEU A O 1
ATOM 594 N N . LEU A 1 78 ? -6.839 -3.583 2.577 1.00 96.75 78 LEU A N 1
ATOM 595 C CA . LEU A 1 78 ? -6.654 -2.643 1.475 1.00 96.75 78 LEU A CA 1
ATOM 596 C C . LEU A 1 78 ? -6.941 -1.190 1.877 1.00 96.75 78 LEU A C 1
ATOM 598 O O . LEU A 1 78 ? -6.316 -0.297 1.315 1.00 96.75 78 LEU A O 1
ATOM 602 N N . LEU A 1 79 ? -7.783 -0.931 2.886 1.00 96.12 79 LEU A N 1
ATOM 603 C CA . LEU A 1 79 ? -8.000 0.429 3.398 1.00 96.12 79 LEU A CA 1
ATOM 604 C C . LEU A 1 79 ? -6.706 1.067 3.925 1.00 96.12 79 LEU A C 1
ATOM 606 O O . LEU A 1 79 ? -6.539 2.279 3.845 1.00 96.12 79 LEU A O 1
ATOM 610 N N . PHE A 1 80 ? -5.770 0.274 4.442 1.00 96.62 80 PHE A N 1
ATOM 611 C CA . PHE A 1 80 ? -4.511 0.773 5.010 1.00 96.62 80 PHE A CA 1
ATOM 612 C C . PHE A 1 80 ? -3.339 0.668 4.030 1.00 96.62 80 PHE A C 1
ATOM 614 O O . PHE A 1 80 ? -2.290 1.282 4.237 1.00 96.62 80 PHE A O 1
ATOM 621 N N . ALA A 1 81 ? -3.513 -0.093 2.947 1.00 96.88 81 ALA A N 1
ATOM 622 C CA . ALA A 1 81 ? -2.455 -0.396 1.997 1.00 96.88 81 ALA A CA 1
ATOM 623 C C . ALA A 1 81 ? -1.787 0.843 1.373 1.00 96.88 81 ALA A C 1
ATOM 625 O O . ALA A 1 81 ? -0.564 0.812 1.256 1.00 96.88 81 ALA A O 1
ATOM 626 N N . PRO A 1 82 ? -2.489 1.945 1.023 1.00 96.75 82 PRO A N 1
ATOM 627 C CA . PRO A 1 82 ? -1.826 3.112 0.443 1.00 96.75 82 PRO A CA 1
ATOM 628 C C . PRO A 1 82 ? -0.776 3.752 1.359 1.00 96.75 82 PRO A C 1
ATOM 630 O O . PRO A 1 82 ? 0.323 4.066 0.902 1.00 96.75 82 PRO A O 1
ATOM 633 N N . ALA A 1 83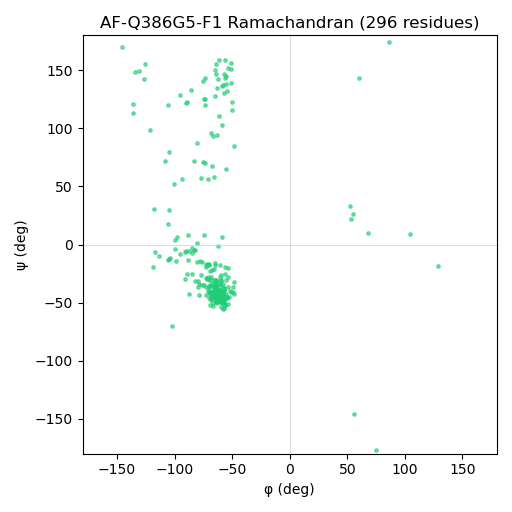 ? -1.081 3.880 2.655 1.00 94.62 83 ALA A N 1
ATOM 634 C CA . ALA A 1 83 ? -0.145 4.409 3.644 1.00 94.62 83 ALA A CA 1
ATOM 635 C C . ALA A 1 83 ? 1.047 3.463 3.851 1.00 94.62 83 ALA A C 1
ATOM 637 O O . ALA A 1 83 ? 2.196 3.904 3.826 1.00 94.62 83 ALA A O 1
ATOM 638 N N . VAL A 1 84 ? 0.785 2.157 3.991 1.00 94.50 84 VAL A N 1
ATOM 639 C CA . VAL A 1 84 ? 1.843 1.152 4.195 1.00 94.50 84 VAL A CA 1
ATOM 640 C C . VAL A 1 84 ? 2.754 1.053 2.968 1.00 94.50 84 VAL A C 1
ATOM 642 O O . VAL A 1 84 ? 3.971 1.086 3.116 1.00 94.50 84 VAL A O 1
ATOM 645 N N . LEU A 1 85 ? 2.199 0.994 1.753 1.00 94.62 85 LEU A N 1
ATOM 646 C CA . LEU A 1 85 ? 2.976 0.952 0.509 1.00 94.62 85 LEU A CA 1
ATOM 647 C C . LEU A 1 85 ? 3.854 2.187 0.341 1.00 94.62 85 LEU A C 1
ATOM 649 O O . LEU A 1 85 ? 5.034 2.057 0.028 1.00 94.62 85 LEU A O 1
ATOM 653 N N . ARG A 1 86 ? 3.304 3.382 0.585 1.00 92.81 86 ARG A N 1
ATOM 654 C CA . ARG A 1 86 ? 4.084 4.622 0.528 1.00 92.81 86 ARG A CA 1
ATOM 655 C C . ARG A 1 86 ? 5.276 4.549 1.472 1.00 92.81 86 ARG A C 1
ATOM 657 O O . ARG A 1 86 ? 6.392 4.875 1.074 1.00 92.81 86 ARG A O 1
ATOM 664 N N . ARG A 1 87 ? 5.048 4.054 2.687 1.00 90.38 87 ARG A N 1
ATOM 665 C CA . ARG A 1 87 ? 6.085 3.972 3.705 1.00 90.38 87 ARG A CA 1
ATOM 666 C C . ARG A 1 87 ? 7.150 2.912 3.389 1.00 90.38 87 ARG A C 1
ATOM 668 O O . ARG A 1 87 ? 8.338 3.173 3.555 1.00 90.38 87 ARG A O 1
ATOM 675 N N . VAL A 1 88 ? 6.756 1.773 2.816 1.00 90.38 88 VAL A N 1
ATOM 676 C CA . VAL A 1 88 ? 7.688 0.789 2.234 1.00 90.38 88 VAL A CA 1
ATOM 677 C C . VAL A 1 88 ? 8.522 1.417 1.115 1.00 90.38 88 VAL A C 1
ATOM 679 O O . VAL A 1 88 ? 9.740 1.262 1.102 1.00 90.38 88 VAL A O 1
ATOM 682 N N . GLY A 1 89 ? 7.8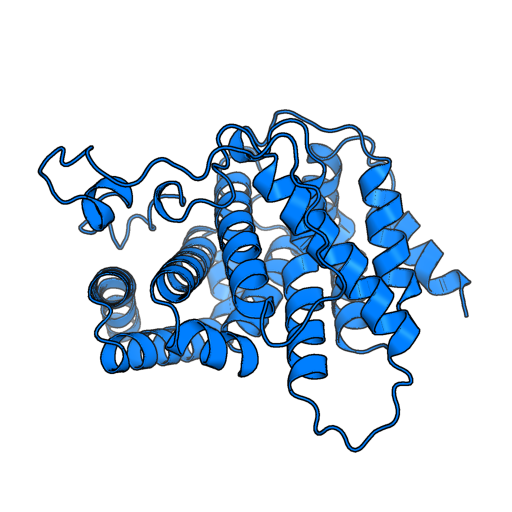97 2.165 0.202 1.00 90.19 89 GLY A N 1
ATOM 683 C CA . GLY A 1 89 ? 8.593 2.845 -0.891 1.00 90.19 89 GLY A CA 1
ATOM 684 C C . GLY A 1 89 ? 9.619 3.874 -0.406 1.00 90.19 89 GLY A C 1
ATOM 685 O O . GLY A 1 89 ? 10.711 3.954 -0.963 1.00 90.19 89 GLY A O 1
ATOM 686 N N . GLU A 1 90 ? 9.299 4.631 0.645 1.00 87.81 90 GLU A N 1
ATOM 687 C CA . GLU A 1 90 ? 10.230 5.564 1.294 1.00 87.81 90 GLU A CA 1
ATOM 688 C C . GLU A 1 90 ? 11.422 4.837 1.932 1.00 87.81 90 GLU A C 1
ATOM 690 O O . GLU A 1 90 ? 12.559 5.274 1.766 1.00 87.81 90 GLU A O 1
ATOM 695 N N . LEU A 1 91 ? 11.184 3.712 2.615 1.00 86.56 91 LEU A N 1
ATOM 696 C CA . LEU A 1 91 ? 12.246 2.890 3.207 1.00 86.56 91 LEU A CA 1
ATOM 697 C C . LEU A 1 91 ? 13.164 2.271 2.143 1.00 86.56 91 LEU A C 1
ATOM 699 O O . LEU A 1 91 ? 14.376 2.239 2.333 1.00 86.56 91 LEU A O 1
ATOM 703 N N . LEU A 1 92 ? 12.609 1.832 1.009 1.00 86.38 92 LEU A N 1
ATOM 704 C CA . LEU A 1 92 ? 13.387 1.318 -0.125 1.00 86.38 92 LEU A CA 1
ATOM 705 C C . LEU A 1 92 ? 14.204 2.406 -0.836 1.00 86.38 92 LEU A C 1
ATOM 707 O O . LEU A 1 92 ? 15.238 2.103 -1.427 1.00 86.38 92 LEU A O 1
ATOM 711 N N . ALA A 1 93 ? 13.729 3.654 -0.817 1.00 83.25 93 ALA A N 1
ATOM 712 C CA . ALA A 1 93 ? 14.389 4.790 -1.457 1.00 83.25 93 ALA A CA 1
ATOM 713 C C . ALA A 1 93 ? 15.412 5.499 -0.552 1.00 83.25 93 ALA A C 1
ATOM 715 O O . ALA A 1 93 ? 16.189 6.318 -1.046 1.00 83.25 93 ALA A O 1
ATOM 716 N N . ALA A 1 94 ? 15.409 5.222 0.756 1.00 77.44 94 ALA A N 1
ATOM 717 C CA .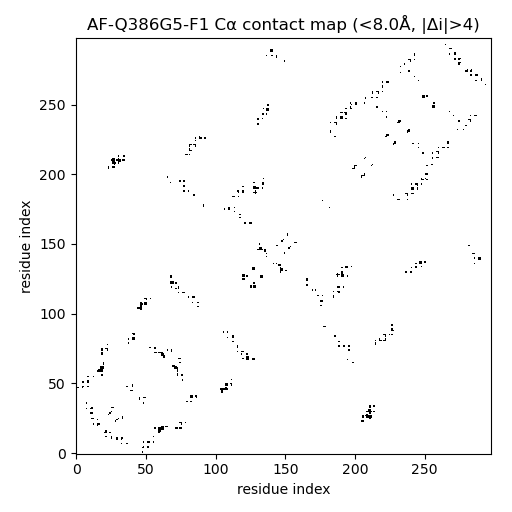 ALA A 1 94 ? 16.322 5.851 1.698 1.00 77.44 94 ALA A CA 1
ATOM 718 C C . ALA A 1 94 ? 17.788 5.494 1.364 1.00 77.44 94 ALA A C 1
ATOM 720 O O . ALA A 1 94 ? 18.098 4.325 1.114 1.00 77.44 94 ALA A O 1
ATOM 721 N N . PRO A 1 95 ? 18.715 6.470 1.365 1.00 63.16 95 PRO A N 1
ATOM 722 C CA . PRO A 1 95 ? 20.133 6.175 1.203 1.00 63.16 95 PRO A CA 1
ATOM 723 C C . PRO A 1 95 ? 20.591 5.228 2.323 1.00 63.16 95 PRO A C 1
ATOM 725 O O . PRO A 1 95 ? 20.236 5.422 3.485 1.00 63.16 95 PRO A O 1
ATOM 728 N N . LYS A 1 96 ? 21.388 4.206 1.971 1.00 61.12 96 LYS A N 1
ATOM 729 C CA . LYS A 1 96 ? 21.844 3.090 2.837 1.00 61.12 96 LYS A CA 1
ATOM 730 C C . LYS A 1 96 ? 22.637 3.505 4.098 1.00 61.12 96 LYS A C 1
ATOM 732 O O . LYS A 1 96 ? 23.169 2.648 4.792 1.00 61.12 96 LYS A O 1
ATOM 737 N N . GLU A 1 97 ? 22.746 4.797 4.386 1.00 47.16 97 GLU A N 1
ATOM 738 C CA . GLU A 1 97 ? 23.644 5.383 5.385 1.00 47.16 97 GLU A CA 1
ATOM 739 C C . GLU A 1 97 ? 23.062 5.440 6.808 1.00 47.16 97 GLU A C 1
ATOM 741 O O . GLU A 1 97 ? 23.787 5.767 7.743 1.00 47.16 97 GLU A O 1
ATOM 746 N N . THR A 1 98 ? 21.788 5.086 7.021 1.00 45.28 98 THR A N 1
ATOM 747 C CA . THR A 1 98 ? 21.204 5.017 8.375 1.00 45.28 98 THR A CA 1
ATOM 748 C C . THR A 1 98 ? 21.017 3.566 8.831 1.00 45.28 98 THR A C 1
ATOM 750 O O . THR A 1 98 ? 20.293 2.811 8.177 1.00 45.28 98 THR A O 1
ATOM 753 N N . PRO A 1 99 ? 21.656 3.132 9.941 1.00 45.62 99 PRO A N 1
ATOM 754 C CA . PRO A 1 99 ? 21.511 1.772 10.434 1.00 45.62 99 PRO A CA 1
ATOM 755 C C . PRO A 1 99 ? 20.066 1.540 10.877 1.00 45.62 99 PRO A C 1
ATOM 757 O O . PRO A 1 99 ? 19.484 2.310 11.639 1.00 45.62 99 PRO A O 1
ATOM 760 N N . LEU A 1 100 ? 19.515 0.457 10.342 1.00 48.09 100 LEU A N 1
ATOM 761 C CA . LEU A 1 100 ? 18.154 -0.046 10.449 1.00 48.09 100 LEU A CA 1
ATOM 762 C C . LEU A 1 100 ? 17.645 -0.091 11.914 1.00 48.09 100 LEU A C 1
ATOM 764 O O . LEU A 1 100 ? 17.586 -1.152 12.529 1.00 48.09 100 LEU A O 1
ATOM 768 N N . SER A 1 101 ? 17.112 1.024 12.436 1.00 49.19 101 SER A N 1
ATOM 769 C CA . SER A 1 101 ? 16.017 0.986 13.436 1.00 49.19 101 SER A CA 1
ATOM 770 C C . SER A 1 101 ? 14.739 0.343 12.859 1.00 49.19 101 SER A C 1
ATOM 772 O O . SER A 1 101 ? 13.726 0.171 13.533 1.00 49.19 101 SER A O 1
ATOM 774 N N . THR A 1 102 ? 14.821 -0.041 11.589 1.00 58.94 102 THR A N 1
ATOM 775 C CA . THR A 1 102 ? 13.786 -0.480 10.680 1.00 58.94 102 THR A CA 1
ATOM 776 C C . THR A 1 102 ? 13.549 -1.984 10.702 1.00 58.94 102 THR A C 1
ATOM 778 O O . THR A 1 102 ? 12.597 -2.387 10.066 1.00 58.94 102 THR A O 1
ATOM 781 N N . CYS A 1 103 ? 14.312 -2.835 11.404 1.00 71.69 103 CYS A N 1
ATOM 782 C CA . CYS A 1 103 ? 14.059 -4.289 11.345 1.00 71.69 103 CYS A CA 1
ATOM 783 C C . CYS A 1 103 ? 12.610 -4.632 11.761 1.00 71.69 103 CYS A C 1
ATOM 785 O O . CYS A 1 103 ? 11.859 -5.236 11.004 1.00 71.69 103 CYS A O 1
ATOM 787 N N . GLY A 1 104 ? 12.142 -4.099 12.898 1.00 79.12 104 GLY A N 1
ATOM 788 C CA . GLY A 1 104 ? 10.767 -4.331 13.354 1.00 79.12 104 GLY A CA 1
ATOM 789 C C . GLY A 1 104 ? 9.679 -3.660 12.499 1.00 79.12 104 GLY A C 1
ATOM 790 O O . GLY A 1 104 ? 8.590 -4.222 12.357 1.00 79.12 104 GLY A O 1
ATOM 791 N N . GLU A 1 105 ? 9.958 -2.470 11.955 1.00 82.50 105 GLU A N 1
ATOM 792 C CA . GLU A 1 105 ? 9.082 -1.713 11.037 1.00 82.50 105 GLU A CA 1
ATOM 793 C C . GLU A 1 105 ? 8.963 -2.413 9.680 1.00 82.50 105 GLU A C 1
ATOM 795 O O . GLU A 1 105 ? 7.859 -2.674 9.202 1.00 82.50 105 GLU A O 1
ATOM 800 N N . TRP A 1 106 ? 10.097 -2.820 9.124 1.00 84.94 106 TRP A N 1
ATOM 801 C CA . TRP A 1 106 ? 10.218 -3.581 7.894 1.00 84.94 106 TRP A CA 1
ATOM 802 C C . TRP A 1 106 ? 9.498 -4.917 7.986 1.00 84.94 106 TRP A C 1
ATOM 804 O O . TRP A 1 106 ? 8.703 -5.235 7.104 1.00 84.94 106 TRP A O 1
ATOM 814 N N . ASP A 1 107 ? 9.690 -5.657 9.079 1.00 86.19 107 ASP A N 1
ATOM 815 C CA . ASP A 1 107 ? 8.981 -6.911 9.328 1.00 86.19 107 ASP A CA 1
ATOM 816 C C . ASP A 1 107 ? 7.467 -6.697 9.397 1.00 86.19 107 ASP A C 1
ATOM 818 O O . ASP A 1 107 ? 6.694 -7.496 8.863 1.00 86.19 107 ASP A O 1
ATOM 822 N N . ALA A 1 108 ? 7.020 -5.622 10.060 1.00 88.19 108 ALA A N 1
ATOM 823 C CA . ALA A 1 108 ? 5.602 -5.295 10.176 1.00 88.19 108 ALA A CA 1
ATOM 824 C C . ALA A 1 108 ? 4.978 -4.989 8.809 1.00 88.19 108 ALA A C 1
ATOM 826 O O . ALA A 1 108 ? 3.936 -5.558 8.474 1.00 88.19 108 ALA A O 1
ATOM 827 N N . PHE A 1 109 ? 5.615 -4.129 8.014 1.00 89.81 109 PHE A N 1
ATOM 828 C CA . PHE A 1 109 ? 5.109 -3.758 6.695 1.00 89.81 109 PHE A CA 1
ATOM 829 C C . PHE A 1 109 ? 5.206 -4.903 5.693 1.00 89.81 109 PHE A C 1
ATOM 831 O O . PHE A 1 109 ? 4.245 -5.144 4.967 1.00 89.81 109 PHE A O 1
ATOM 838 N N . THR A 1 110 ? 6.309 -5.651 5.703 1.00 88.44 110 THR A N 1
ATOM 839 C CA . THR A 1 110 ? 6.479 -6.865 4.895 1.00 88.44 110 THR A CA 1
ATOM 840 C C . THR A 1 110 ? 5.364 -7.855 5.195 1.00 88.44 110 THR A C 1
ATOM 842 O O . THR A 1 110 ? 4.653 -8.264 4.284 1.00 88.44 110 THR A O 1
ATOM 845 N N . SER A 1 111 ? 5.132 -8.175 6.472 1.00 89.31 111 SER A N 1
ATOM 846 C CA . SER A 1 111 ? 4.064 -9.103 6.869 1.00 89.31 111 SER A CA 1
ATOM 847 C C . SER A 1 111 ? 2.685 -8.629 6.399 1.00 89.31 111 SER A C 1
ATOM 849 O O . SER A 1 111 ? 1.872 -9.427 5.936 1.00 89.31 111 SER A O 1
ATOM 851 N N . PHE A 1 112 ? 2.420 -7.324 6.501 1.00 92.69 112 PHE A N 1
ATOM 852 C CA . PHE A 1 112 ? 1.150 -6.726 6.095 1.00 92.69 112 PHE A CA 1
ATOM 853 C C . PHE A 1 112 ? 0.926 -6.808 4.581 1.00 92.69 112 PHE A C 1
ATOM 855 O O . PHE A 1 112 ? -0.095 -7.322 4.126 1.00 92.69 112 PHE A O 1
ATOM 862 N N . ILE A 1 113 ? 1.893 -6.331 3.798 1.00 92.81 113 ILE A N 1
ATOM 863 C CA . ILE A 1 113 ? 1.818 -6.257 2.336 1.00 92.81 113 ILE A CA 1
ATOM 864 C C . ILE A 1 113 ? 1.837 -7.650 1.711 1.00 92.81 113 ILE A C 1
ATOM 866 O O . ILE A 1 113 ? 0.998 -7.931 0.856 1.00 92.81 113 ILE A O 1
ATOM 870 N N . THR A 1 114 ? 2.709 -8.545 2.178 1.00 88.94 114 THR A N 1
ATOM 871 C CA . THR A 1 114 ? 2.714 -9.948 1.744 1.00 88.94 114 THR A CA 1
ATOM 872 C C . THR A 1 114 ? 1.389 -10.623 2.092 1.00 88.94 114 THR A C 1
ATOM 874 O O . THR A 1 114 ? 0.809 -11.309 1.255 1.00 88.94 114 THR A O 1
ATOM 877 N N . GLY A 1 115 ? 0.837 -10.364 3.284 1.00 88.44 115 GLY A N 1
ATOM 878 C CA . GLY A 1 115 ? -0.470 -10.883 3.686 1.00 88.44 115 GLY A CA 1
ATOM 879 C C . GLY A 1 115 ? -1.613 -10.443 2.764 1.00 88.44 115 GLY A C 1
ATOM 880 O O . GLY A 1 115 ? -2.483 -11.254 2.442 1.00 88.44 115 GLY A O 1
ATOM 881 N N . ILE A 1 116 ? -1.608 -9.186 2.304 1.00 92.81 116 ILE A N 1
ATOM 882 C CA . ILE A 1 116 ? -2.559 -8.701 1.292 1.00 92.81 116 ILE A CA 1
ATOM 883 C C . ILE A 1 116 ? -2.303 -9.384 -0.050 1.00 92.81 116 ILE A C 1
ATOM 885 O O . ILE A 1 116 ? -3.238 -9.911 -0.648 1.00 92.81 116 ILE A O 1
ATOM 889 N N . HIS A 1 117 ? -1.053 -9.380 -0.513 1.00 90.50 117 HIS A N 1
ATOM 890 C CA . HIS A 1 117 ? -0.658 -9.916 -1.810 1.00 90.50 117 HIS A CA 1
ATOM 891 C C . HIS A 1 117 ? -1.074 -11.382 -1.972 1.00 90.50 117 HIS A C 1
ATOM 893 O O . HIS A 1 117 ? -1.805 -11.704 -2.908 1.00 90.50 117 HIS A O 1
ATOM 899 N N . CYS A 1 118 ? -0.722 -12.249 -1.019 1.00 87.81 118 CYS A N 1
ATOM 900 C CA . CYS A 1 118 ? -1.078 -13.667 -1.074 1.00 87.81 118 CYS A CA 1
ATOM 901 C C . CYS A 1 118 ? -2.598 -13.878 -1.089 1.00 87.81 118 CYS A C 1
ATOM 903 O O . CYS A 1 118 ? -3.111 -14.698 -1.844 1.00 87.81 118 CYS A O 1
ATOM 905 N N . LYS A 1 119 ? -3.352 -13.113 -0.289 1.00 89.12 119 LYS A N 1
ATOM 906 C CA . LYS A 1 119 ? -4.817 -13.228 -0.260 1.00 89.12 119 LYS A CA 1
ATOM 907 C C . LYS A 1 119 ? -5.488 -12.676 -1.521 1.00 89.12 119 LYS A C 1
ATOM 909 O O . LYS A 1 119 ? -6.565 -13.144 -1.875 1.00 89.12 119 LYS A O 1
ATOM 914 N N . LEU A 1 120 ? -4.891 -11.679 -2.170 1.00 90.50 120 LEU A N 1
ATOM 915 C CA . LEU A 1 120 ? -5.350 -11.180 -3.462 1.00 90.50 120 LEU A CA 1
ATOM 916 C C . LEU A 1 120 ? -5.114 -12.222 -4.563 1.00 90.50 120 LEU A C 1
ATOM 918 O O . LEU A 1 120 ? -6.023 -12.477 -5.350 1.00 90.50 120 LEU A O 1
ATOM 922 N N . LEU A 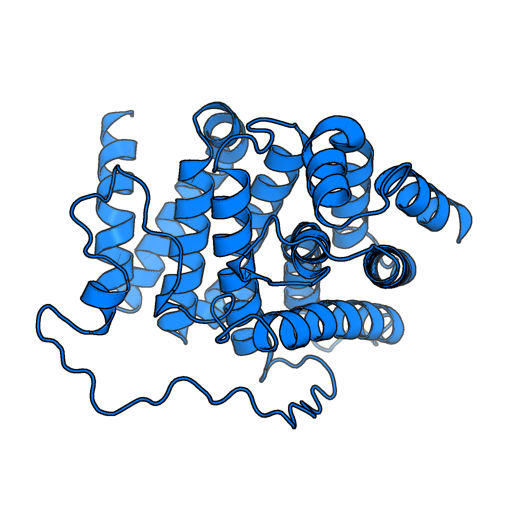1 121 ? -3.947 -12.870 -4.579 1.00 87.44 121 LEU A N 1
ATOM 923 C CA . LEU A 1 121 ? -3.663 -13.978 -5.498 1.00 87.44 121 LEU A CA 1
ATOM 924 C C . LEU A 1 121 ? -4.571 -15.191 -5.251 1.00 87.44 121 LEU A C 1
ATOM 926 O O . LEU A 1 121 ? -4.931 -15.885 -6.189 1.00 87.44 121 LEU A O 1
ATOM 930 N N . ALA A 1 122 ? -5.006 -15.412 -4.010 1.00 85.12 122 ALA A N 1
ATOM 931 C CA . ALA A 1 122 ? -5.974 -16.454 -3.667 1.00 85.12 122 ALA A CA 1
ATOM 932 C C . ALA A 1 122 ? -7.445 -16.073 -3.952 1.00 85.12 122 ALA A C 1
ATOM 934 O O . ALA A 1 122 ? -8.351 -16.845 -3.633 1.00 85.12 122 ALA A O 1
ATOM 935 N N . SER A 1 123 ? -7.714 -14.878 -4.495 1.00 82.75 123 SER A N 1
ATOM 936 C CA . SER A 1 123 ? -9.081 -14.466 -4.841 1.00 82.75 123 SER A CA 1
ATOM 937 C C . SER A 1 123 ? -9.677 -15.354 -5.945 1.00 82.75 123 SER A C 1
ATOM 939 O O . SER A 1 123 ? -8.922 -15.934 -6.731 1.00 82.75 123 SER A O 1
ATOM 941 N N . PRO A 1 124 ? -11.018 -15.477 -6.043 1.00 77.56 124 PRO A N 1
ATOM 942 C CA . PRO A 1 124 ? -11.652 -16.263 -7.100 1.00 77.56 124 PRO A CA 1
ATOM 943 C C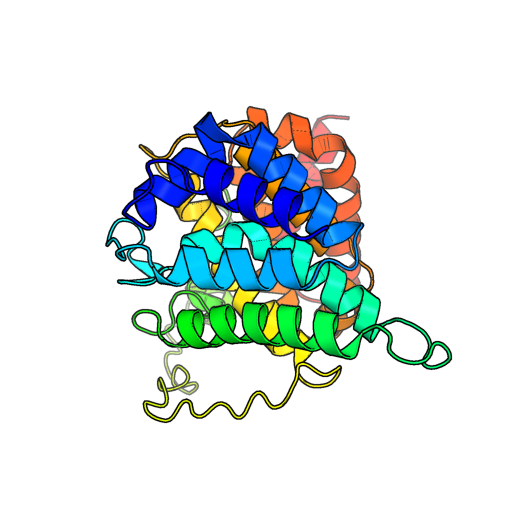 . PRO A 1 124 ? -11.116 -15.883 -8.489 1.00 77.56 124 PRO A C 1
ATOM 945 O O . PRO A 1 124 ? -11.170 -14.714 -8.876 1.00 77.56 124 PRO A O 1
ATOM 948 N N . GLU A 1 125 ? -10.572 -16.868 -9.214 1.00 79.31 125 GLU A N 1
ATOM 949 C CA . GLU A 1 125 ? -9.945 -16.708 -10.5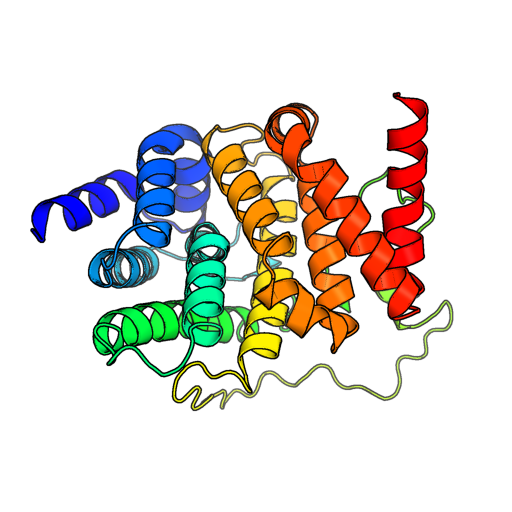42 1.00 79.31 125 GLU A CA 1
ATOM 950 C C . GLU A 1 125 ? -8.843 -15.623 -10.612 1.00 79.31 125 GLU A C 1
ATOM 952 O O . GLU A 1 125 ? -8.561 -15.091 -11.687 1.00 79.31 125 GLU A O 1
ATOM 957 N N . CYS A 1 126 ? -8.236 -15.246 -9.479 1.00 78.56 126 CYS A N 1
ATOM 958 C CA . CYS A 1 126 ? -7.275 -14.141 -9.373 1.00 78.56 126 CYS A CA 1
ATOM 959 C C . CYS A 1 126 ? -7.822 -12.798 -9.910 1.00 78.56 126 CYS A C 1
ATOM 961 O O . CYS A 1 126 ? -7.057 -11.926 -10.339 1.00 78.56 126 CYS A O 1
ATOM 963 N N . ARG A 1 127 ? -9.154 -12.605 -9.905 1.00 83.19 127 ARG A N 1
ATOM 964 C CA . ARG A 1 127 ? -9.811 -11.415 -10.483 1.00 83.19 127 ARG A CA 1
ATOM 965 C C . ARG A 1 127 ? -9.314 -10.119 -9.855 1.00 83.19 127 ARG A C 1
ATOM 967 O O . ARG A 1 127 ? -9.199 -9.118 -10.548 1.00 83.19 127 ARG A O 1
ATOM 974 N N . ALA A 1 128 ? -8.986 -10.129 -8.566 1.00 85.56 128 ALA A N 1
ATOM 975 C CA . ALA A 1 128 ? -8.538 -8.928 -7.869 1.00 85.56 128 ALA A CA 1
ATOM 976 C C . ALA A 1 128 ? -7.139 -8.441 -8.296 1.00 85.56 128 ALA A C 1
ATOM 978 O O . ALA A 1 128 ? -6.780 -7.301 -8.003 1.00 85.56 128 ALA A O 1
ATOM 979 N N . THR A 1 129 ? -6.340 -9.293 -8.946 1.00 86.56 129 THR A N 1
ATOM 980 C CA . THR A 1 129 ? -4.936 -9.012 -9.298 1.00 86.56 129 THR A CA 1
ATOM 981 C C . THR A 1 129 ? -4.701 -8.900 -10.793 1.00 86.56 129 THR A C 1
ATOM 983 O O . THR A 1 129 ? -3.608 -8.530 -11.213 1.00 86.56 129 THR A O 1
ATOM 986 N N . ASN A 1 130 ? -5.694 -9.252 -11.606 1.00 84.50 130 ASN A N 1
ATOM 987 C CA . ASN A 1 130 ? -5.565 -9.265 -13.050 1.00 84.50 130 ASN A CA 1
ATOM 988 C C . ASN A 1 130 ? -5.958 -7.901 -13.637 1.00 84.50 130 ASN A C 1
ATOM 990 O O . ASN A 1 130 ? -7.082 -7.428 -13.492 1.00 84.50 130 ASN A O 1
ATOM 994 N N . VAL A 1 131 ? -5.025 -7.276 -14.357 1.00 82.75 131 VAL A N 1
ATOM 995 C CA . VAL A 1 131 ? -5.239 -5.971 -15.002 1.00 82.75 131 VAL A CA 1
ATOM 996 C C . VAL A 1 131 ? -6.385 -6.030 -16.029 1.00 82.75 131 VAL A C 1
ATOM 998 O O . VAL A 1 131 ? -7.094 -5.048 -16.235 1.00 82.75 131 VAL A O 1
ATOM 1001 N N . ARG A 1 132 ? -6.640 -7.199 -16.633 1.00 79.19 132 ARG A N 1
ATOM 1002 C CA . ARG A 1 132 ? -7.736 -7.402 -17.598 1.00 79.19 132 ARG A CA 1
ATOM 1003 C C . ARG A 1 132 ? -9.121 -7.423 -16.953 1.00 79.19 132 ARG A C 1
ATOM 1005 O O . ARG A 1 132 ? -10.105 -7.227 -17.662 1.00 79.19 132 ARG A O 1
ATOM 1012 N N . SER A 1 133 ? -9.211 -7.662 -15.645 1.00 83.12 133 SER A N 1
ATOM 1013 C CA . SER A 1 133 ? -10.478 -7.687 -14.906 1.00 83.12 133 SER A CA 1
ATOM 1014 C C . SER A 1 133 ? -10.768 -6.398 -14.151 1.00 83.12 133 SER A C 1
ATOM 1016 O O . SER A 1 133 ? -11.793 -6.344 -13.480 1.00 83.12 133 SER A O 1
ATOM 1018 N N . LEU A 1 134 ? -9.932 -5.359 -14.281 1.00 85.25 134 LEU A N 1
ATOM 1019 C CA . LEU A 1 134 ? -10.153 -4.076 -13.615 1.00 85.25 134 LEU A CA 1
ATOM 1020 C C . LEU A 1 134 ? -11.574 -3.536 -13.871 1.00 85.25 134 LEU A C 1
ATOM 1022 O O . LEU A 1 134 ? -12.173 -3.803 -14.917 1.00 85.25 134 LEU A O 1
ATOM 1026 N N . PRO A 1 135 ? -12.146 -2.757 -12.939 1.00 81.69 135 PRO A N 1
ATOM 1027 C CA . PRO A 1 135 ? -13.433 -2.113 -13.167 1.00 81.69 135 PRO A CA 1
ATOM 1028 C C . PRO A 1 135 ? -13.389 -1.242 -14.430 1.00 81.69 135 PRO A C 1
ATOM 1030 O O . PRO A 1 135 ? -12.358 -0.613 -14.690 1.00 81.69 135 PRO A O 1
ATOM 1033 N N . PRO A 1 136 ? -14.472 -1.177 -15.224 1.00 74.31 136 PRO A N 1
ATOM 1034 C CA . PRO A 1 136 ? -14.498 -0.327 -16.406 1.00 74.31 136 PRO A CA 1
ATOM 1035 C C . PRO A 1 136 ? -14.216 1.135 -16.022 1.00 74.31 136 PRO A C 1
ATOM 1037 O O . PRO A 1 136 ? -14.607 1.575 -14.932 1.00 74.31 136 PRO A O 1
ATOM 1040 N N . PRO A 1 137 ? -13.547 1.906 -16.895 1.00 68.31 137 PRO A N 1
ATOM 1041 C CA . PRO A 1 137 ? -13.290 3.311 -16.621 1.00 68.31 137 PRO A CA 1
ATOM 1042 C C . PRO A 1 137 ? -14.615 4.092 -16.473 1.00 68.31 137 PRO A C 1
ATOM 1044 O O . PRO A 1 137 ? -15.663 3.643 -16.953 1.00 68.31 137 PRO A O 1
ATOM 1047 N N . PRO A 1 138 ? -14.610 5.263 -15.804 1.00 66.25 138 PRO A N 1
ATOM 1048 C CA . PRO A 1 138 ? -15.792 6.104 -15.662 1.00 66.25 138 PRO A CA 1
ATOM 1049 C C . PRO A 1 138 ? -16.469 6.392 -16.996 1.00 66.25 138 PRO A C 1
ATOM 1051 O O . PRO A 1 138 ? -15.834 6.473 -18.044 1.00 66.25 138 PRO A O 1
ATOM 1054 N N . VAL A 1 139 ? -17.757 6.710 -16.914 1.00 63.25 139 VAL A N 1
ATOM 1055 C CA . VAL A 1 139 ? -18.608 7.093 -18.047 1.00 63.25 139 VAL A CA 1
ATOM 1056 C C . VAL A 1 139 ? -17.994 8.168 -18.962 1.00 63.25 139 VAL A C 1
ATOM 1058 O O . VAL A 1 139 ? -18.228 8.152 -20.167 1.00 63.25 139 VAL A O 1
ATOM 1061 N N . ALA A 1 140 ? -17.192 9.091 -18.432 1.00 61.94 140 ALA A N 1
ATOM 1062 C CA . ALA A 1 140 ? -16.534 10.118 -19.245 1.00 61.94 140 ALA A CA 1
ATOM 1063 C C . ALA A 1 140 ? -15.503 9.551 -20.248 1.00 61.94 140 ALA A C 1
ATOM 1065 O O . ALA A 1 140 ? -15.180 10.212 -21.230 1.00 61.94 140 ALA A O 1
ATOM 1066 N N . ALA A 1 141 ? -15.046 8.315 -20.045 1.00 60.34 141 ALA A N 1
ATOM 1067 C CA . ALA A 1 141 ? -14.209 7.545 -20.955 1.00 60.34 141 ALA A CA 1
ATOM 1068 C C . ALA A 1 141 ? -15.013 6.439 -21.671 1.00 60.34 141 ALA A C 1
ATOM 1070 O O . ALA A 1 141 ? -14.463 5.408 -22.031 1.00 60.34 141 ALA A O 1
ATOM 1071 N N . ARG A 1 142 ? -16.324 6.631 -21.903 1.00 54.44 142 ARG A N 1
ATOM 1072 C CA . ARG A 1 142 ? -17.217 5.675 -22.605 1.00 54.44 142 ARG A CA 1
ATOM 1073 C C . ARG A 1 142 ? -16.736 5.233 -23.990 1.00 54.44 142 ARG A C 1
ATOM 1075 O O . ARG A 1 142 ? -17.216 4.225 -24.495 1.00 54.44 142 ARG A O 1
ATOM 1082 N N . HIS A 1 143 ? -15.842 5.995 -24.611 1.00 59.00 143 HIS A N 1
ATOM 1083 C CA . HIS A 1 143 ? -15.218 5.636 -25.885 1.00 59.00 143 HIS A CA 1
ATOM 1084 C C . HIS A 1 143 ? -14.058 4.653 -25.720 1.00 59.00 143 HIS A C 1
ATOM 1086 O O . HIS A 1 143 ? -13.621 4.061 -26.703 1.00 59.00 143 HIS A O 1
ATOM 1092 N N . THR A 1 144 ? -13.555 4.476 -24.500 1.00 59.31 144 THR A N 1
ATOM 1093 C CA . THR A 1 144 ? -12.518 3.501 -24.211 1.00 59.31 144 THR A CA 1
ATOM 1094 C C . THR A 1 144 ? -13.145 2.108 -24.214 1.00 59.31 144 THR A C 1
ATOM 1096 O O . THR A 1 144 ? -14.123 1.876 -23.495 1.00 59.31 144 THR A O 1
ATOM 1099 N N . PRO A 1 145 ? -12.616 1.169 -25.015 1.00 58.41 145 PRO A N 1
ATOM 1100 C CA . PRO A 1 145 ? -13.071 -0.212 -24.991 1.00 58.41 145 PRO A CA 1
ATOM 1101 C C . PRO A 1 145 ? -12.956 -0.808 -23.578 1.00 58.41 145 PRO A C 1
ATOM 1103 O O . PRO A 1 145 ? -12.186 -0.323 -22.746 1.00 58.41 145 PRO A O 1
ATOM 1106 N N . SER A 1 146 ? -13.706 -1.877 -23.290 1.00 65.94 146 SER A N 1
ATOM 1107 C CA . SER A 1 146 ? -13.483 -2.646 -22.058 1.00 65.94 146 SER A CA 1
ATOM 1108 C C . SER A 1 146 ? -12.015 -3.064 -21.967 1.00 65.94 146 SER A C 1
ATOM 1110 O O . SER A 1 146 ? -11.381 -3.276 -22.998 1.00 65.94 146 SER A O 1
ATOM 1112 N N . TRP A 1 147 ? -11.476 -3.250 -20.760 1.00 65.81 147 TRP A N 1
ATOM 1113 C CA . TRP A 1 147 ? -10.098 -3.733 -20.594 1.00 65.81 147 TRP A CA 1
ATOM 1114 C C . TRP A 1 147 ? -9.818 -4.971 -21.436 1.00 65.81 147 TRP A C 1
ATOM 1116 O O . TRP A 1 147 ? -8.798 -5.030 -22.109 1.00 65.81 147 TRP A O 1
ATOM 1126 N N . SER A 1 148 ? -10.771 -5.905 -21.496 1.00 63.16 148 SER A N 1
ATOM 1127 C CA . SER A 1 148 ? -10.688 -7.055 -22.394 1.00 63.16 148 SER A CA 1
ATOM 1128 C C . SER A 1 148 ? -10.438 -6.648 -23.851 1.00 63.16 148 SER A C 1
ATOM 1130 O O . SER A 1 148 ? -9.469 -7.110 -24.438 1.00 63.16 148 SER A O 1
ATOM 1132 N N . LYS A 1 149 ? -11.225 -5.729 -24.416 1.00 65.56 149 LYS A N 1
ATOM 1133 C CA . LYS A 1 149 ? -11.016 -5.225 -25.782 1.00 65.56 149 LYS A CA 1
ATOM 1134 C C . LYS A 1 149 ? -9.711 -4.441 -25.935 1.00 65.56 149 LYS A C 1
ATOM 1136 O O . LYS A 1 149 ? -9.064 -4.538 -26.968 1.00 65.56 149 LYS A O 1
ATOM 1141 N N . VAL A 1 150 ? -9.309 -3.673 -24.925 1.00 64.00 150 VAL A N 1
ATOM 1142 C CA . VAL A 1 150 ? -8.048 -2.914 -24.941 1.00 64.00 150 VAL A CA 1
ATOM 1143 C C . VAL A 1 150 ? -6.840 -3.851 -24.987 1.00 64.00 150 VAL A C 1
ATOM 1145 O O . VAL A 1 150 ? -5.884 -3.590 -25.710 1.00 64.00 150 VAL A O 1
ATOM 1148 N N . PHE A 1 151 ? -6.881 -4.945 -24.228 1.00 63.50 151 PHE A N 1
ATOM 1149 C CA . PHE A 1 151 ? -5.774 -5.893 -24.127 1.00 63.50 151 PHE A CA 1
ATOM 1150 C C . PHE A 1 151 ? -5.751 -6.947 -25.232 1.00 63.50 151 PHE A C 1
ATOM 1152 O O . PHE A 1 151 ? -4.685 -7.495 -25.501 1.00 63.50 151 PHE A O 1
ATOM 1159 N N . HIS A 1 152 ? -6.901 -7.252 -25.833 1.00 59.44 152 HIS A N 1
ATOM 1160 C CA . HIS A 1 152 ? -7.046 -8.353 -26.788 1.00 59.44 152 HIS A CA 1
ATOM 1161 C C . HIS A 1 152 ? -7.450 -7.915 -28.199 1.00 59.44 152 HIS A C 1
ATOM 1163 O O . HIS A 1 152 ? -7.442 -8.739 -29.104 1.00 59.44 152 HIS A O 1
ATOM 1169 N N . GLY A 1 153 ? -7.757 -6.633 -28.412 1.00 55.66 153 GLY A N 1
ATOM 1170 C CA . GLY A 1 153 ? -8.340 -6.154 -29.663 1.00 55.66 153 GLY A CA 1
ATOM 1171 C C . GLY A 1 153 ? -9.822 -6.524 -29.800 1.00 55.66 153 GLY A C 1
ATOM 1172 O O . GLY A 1 153 ? -10.444 -7.068 -28.887 1.00 55.66 153 GLY A O 1
ATOM 1173 N N . GLU A 1 154 ? -10.416 -6.176 -30.945 1.00 53.69 154 GLU A N 1
ATOM 1174 C CA . GLU A 1 154 ? -11.787 -6.589 -31.296 1.00 53.69 154 GLU A CA 1
ATOM 1175 C C . GLU A 1 154 ? -11.868 -8.042 -31.778 1.00 53.69 154 GLU A C 1
ATOM 1177 O O . GLU A 1 154 ? -12.953 -8.624 -31.813 1.00 53.69 154 GLU A O 1
ATOM 1182 N N . GLU A 1 155 ? -10.729 -8.646 -32.107 1.00 49.25 155 GLU A N 1
ATOM 1183 C CA . GLU A 1 155 ? -10.642 -10.051 -32.466 1.00 49.25 155 GLU A CA 1
ATOM 1184 C C . GLU A 1 155 ? -10.497 -10.889 -31.198 1.00 49.25 155 GLU A C 1
ATOM 1186 O O . GLU A 1 155 ? -9.693 -10.589 -30.319 1.00 49.25 155 GLU A O 1
ATOM 1191 N N . ASN A 1 156 ? -11.281 -11.962 -31.104 1.00 43.78 156 ASN A N 1
ATOM 1192 C CA . ASN A 1 156 ? -11.174 -12.992 -30.074 1.00 43.78 156 ASN A CA 1
ATOM 1193 C C . ASN A 1 156 ? -9.845 -13.767 -30.201 1.00 43.78 156 ASN A C 1
ATOM 1195 O O . ASN A 1 156 ? -9.857 -14.990 -30.342 1.00 43.78 156 ASN A O 1
ATOM 1199 N N . VAL A 1 157 ? -8.696 -13.088 -30.138 1.00 41.88 157 VAL A N 1
ATOM 1200 C CA . VAL A 1 157 ? -7.378 -13.712 -29.997 1.00 41.88 157 VAL A CA 1
ATOM 1201 C C . VAL A 1 157 ? -7.254 -14.168 -28.547 1.00 41.88 157 VAL A C 1
ATOM 1203 O O . VAL A 1 157 ? -6.563 -13.595 -27.703 1.00 41.88 157 VAL A O 1
ATOM 1206 N N . SER A 1 158 ? -8.027 -15.202 -28.245 1.00 39.00 158 SER A N 1
ATOM 1207 C CA . SER A 1 158 ? -7.965 -15.970 -27.018 1.00 39.00 158 SER A CA 1
ATOM 1208 C C . SER A 1 158 ? -7.047 -17.167 -27.255 1.00 39.00 158 SER A C 1
ATOM 1210 O O . SER A 1 158 ? -7.450 -18.309 -27.085 1.00 39.00 158 SER A O 1
ATOM 1212 N N . GLU A 1 159 ? -5.806 -16.904 -27.665 1.00 38.75 159 GLU A N 1
ATOM 1213 C CA . GLU A 1 159 ? -4.738 -17.900 -27.722 1.00 38.75 159 GLU A CA 1
ATOM 1214 C C . GLU A 1 159 ? -3.452 -17.277 -27.167 1.00 38.75 159 GLU A C 1
ATOM 1216 O O . GLU A 1 159 ? -2.972 -16.258 -27.657 1.00 38.75 159 GLU A O 1
ATOM 1221 N N . GLY A 1 160 ? -2.892 -17.878 -26.113 1.00 38.78 160 GLY A N 1
ATOM 1222 C CA . GLY A 1 160 ? -1.450 -17.790 -25.863 1.00 38.78 160 GLY A CA 1
ATOM 1223 C C . GLY A 1 160 ? -0.974 -17.351 -24.480 1.00 38.78 160 GLY A C 1
ATOM 1224 O O . GLY A 1 160 ? 0.167 -17.650 -24.147 1.00 38.78 160 GLY A O 1
ATOM 1225 N N . VAL A 1 161 ? -1.792 -16.713 -23.637 1.00 42.12 161 VAL A N 1
ATOM 1226 C CA . VAL A 1 161 ? -1.374 -16.431 -22.249 1.00 42.12 161 VAL A CA 1
ATOM 1227 C C . VAL A 1 161 ? -2.367 -17.079 -21.297 1.00 42.12 161 VAL A C 1
ATOM 1229 O O . VAL A 1 161 ? -3.438 -16.501 -21.081 1.00 42.12 161 VAL A O 1
ATOM 1232 N N . PRO A 1 162 ? -2.064 -18.275 -20.753 1.00 38.47 162 PRO A N 1
ATOM 1233 C CA . PRO A 1 162 ? -2.879 -18.819 -19.683 1.00 38.47 162 PRO A CA 1
ATOM 1234 C C . PRO A 1 162 ? -2.932 -17.771 -18.564 1.00 38.47 162 PRO A C 1
ATOM 1236 O O . PRO A 1 162 ? -1.903 -17.146 -18.274 1.00 38.47 162 PRO A O 1
ATOM 1239 N N . PRO A 1 163 ? -4.101 -17.532 -17.937 1.00 44.50 163 PRO A N 1
ATOM 1240 C CA . PRO A 1 163 ? -4.093 -16.825 -16.665 1.00 44.50 163 PRO A CA 1
ATOM 1241 C C . PRO A 1 163 ? -3.073 -17.543 -15.772 1.00 44.50 163 PRO A C 1
ATOM 1243 O O . PRO A 1 163 ? -3.002 -18.775 -15.853 1.00 44.50 163 PRO A O 1
ATOM 1246 N N . PRO A 1 164 ? -2.249 -16.824 -14.985 1.00 44.56 164 PRO A N 1
ATOM 1247 C CA . PRO A 1 164 ? -1.359 -17.488 -14.046 1.00 44.56 164 PRO A CA 1
ATOM 1248 C C . PRO A 1 164 ? -2.221 -18.472 -13.263 1.00 44.56 164 PRO A C 1
ATOM 1250 O O . PRO A 1 164 ? -3.198 -18.064 -12.628 1.00 44.56 164 PRO A O 1
ATOM 1253 N N . GLN A 1 165 ? -1.942 -19.771 -13.423 1.00 41.03 165 GLN A N 1
ATOM 1254 C CA . GLN A 1 165 ? -2.655 -20.781 -12.661 1.00 41.03 165 GLN A CA 1
ATOM 1255 C C . GLN A 1 165 ? -2.489 -20.377 -11.199 1.00 41.03 165 GLN A C 1
ATOM 1257 O O . GLN A 1 165 ? -1.362 -20.044 -10.815 1.00 41.03 165 GLN A O 1
ATOM 1262 N N . PRO A 1 166 ? -3.567 -20.342 -10.397 1.00 39.69 166 PRO A N 1
ATOM 1263 C CA . PRO A 1 166 ? -3.401 -20.213 -8.966 1.00 39.69 166 PRO A CA 1
ATOM 1264 C C . PRO A 1 166 ? -2.554 -21.414 -8.566 1.00 39.69 166 PRO A C 1
ATOM 1266 O O . PRO A 1 166 ? -3.037 -22.546 -8.576 1.00 39.69 166 PRO A O 1
ATOM 1269 N N . SER A 1 167 ? -1.261 -21.194 -8.328 1.00 35.81 167 SER A N 1
ATOM 1270 C CA . SER A 1 167 ? -0.432 -22.232 -7.759 1.00 35.81 167 SER A CA 1
ATOM 1271 C C . SER A 1 167 ? -1.067 -22.505 -6.406 1.00 35.81 167 SER A C 1
ATOM 1273 O O . SER A 1 167 ? -1.071 -21.662 -5.510 1.00 35.81 167 SER A O 1
ATOM 1275 N N . THR A 1 168 ? -1.683 -23.679 -6.276 1.00 39.66 168 THR A N 1
ATOM 1276 C CA . THR A 1 168 ? -2.100 -24.207 -4.976 1.00 39.66 168 THR A CA 1
ATOM 1277 C C . THR A 1 168 ? -0.900 -24.285 -4.026 1.00 39.66 168 THR A C 1
ATOM 1279 O O . THR A 1 168 ? -1.085 -24.207 -2.819 1.00 39.66 168 THR A O 1
ATOM 1282 N N . ASP A 1 169 ? 0.314 -24.267 -4.592 1.00 32.88 169 ASP A N 1
ATOM 128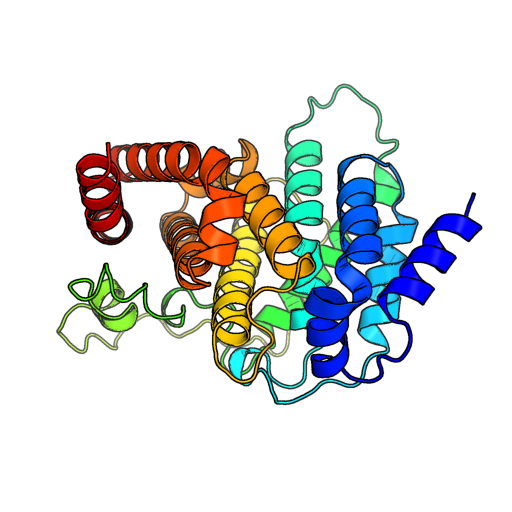3 C CA . ASP A 1 169 ? 1.598 -24.053 -3.932 1.00 32.88 169 ASP A CA 1
ATOM 1284 C C . ASP A 1 169 ? 2.119 -22.617 -4.119 1.00 32.88 169 ASP A C 1
ATOM 1286 O O . ASP A 1 169 ? 3.261 -22.387 -4.517 1.00 32.88 169 ASP A O 1
ATOM 1290 N N . CYS A 1 170 ? 1.311 -21.600 -3.819 1.00 38.25 170 CYS A N 1
ATOM 1291 C CA . CYS A 1 170 ? 1.852 -20.286 -3.469 1.00 38.25 170 CYS A CA 1
ATOM 1292 C C . CYS A 1 170 ? 2.503 -20.362 -2.070 1.00 38.25 170 CYS A C 1
ATOM 1294 O O . CYS A 1 170 ? 2.201 -19.565 -1.182 1.00 38.25 170 CYS A O 1
ATOM 1296 N N . GLU A 1 171 ? 3.469 -21.269 -1.887 1.00 34.12 171 GLU A N 1
ATOM 1297 C CA . GLU A 1 171 ? 4.641 -20.961 -1.070 1.00 34.12 171 GLU A CA 1
ATOM 1298 C C . GLU A 1 171 ? 5.424 -19.891 -1.831 1.00 34.12 171 GLU A C 1
ATOM 1300 O O . GLU A 1 171 ? 6.517 -20.105 -2.356 1.00 34.12 171 GLU A O 1
ATOM 1305 N N . VAL A 1 172 ? 4.840 -18.694 -1.934 1.00 44.69 172 VAL A N 1
ATOM 1306 C CA . VAL A 1 172 ? 5.652 -17.535 -2.231 1.00 44.69 172 VAL A CA 1
ATOM 1307 C C . VAL A 1 172 ? 6.480 -17.364 -0.974 1.00 44.69 172 VAL A C 1
ATOM 1309 O O . VAL A 1 172 ? 6.033 -16.784 0.018 1.00 44.69 172 VAL A O 1
ATOM 1312 N N . ASN A 1 173 ? 7.691 -17.909 -1.021 1.00 38.91 173 ASN A N 1
ATOM 1313 C CA . ASN A 1 173 ? 8.834 -17.412 -0.283 1.00 38.91 173 ASN A CA 1
ATOM 1314 C C . ASN A 1 173 ? 9.007 -15.924 -0.647 1.00 38.91 173 ASN A C 1
ATOM 1316 O O . ASN A 1 173 ? 9.996 -15.540 -1.262 1.00 38.91 173 ASN A O 1
ATOM 1320 N N . VAL A 1 174 ? 8.049 -15.053 -0.291 1.00 49.84 174 VAL A N 1
ATOM 1321 C CA . VAL A 1 174 ? 8.278 -13.610 -0.198 1.00 49.84 174 VAL A CA 1
ATOM 1322 C C . VAL A 1 174 ? 9.105 -13.428 1.067 1.00 49.84 174 VAL A C 1
ATOM 1324 O O . VAL A 1 174 ? 8.639 -12.976 2.114 1.00 49.84 174 VAL A O 1
ATOM 1327 N N . THR A 1 175 ? 10.347 -13.886 0.969 1.00 54.50 175 THR A N 1
ATOM 1328 C CA . THR A 1 175 ? 11.435 -13.622 1.888 1.00 54.50 175 THR A CA 1
ATOM 1329 C C . THR A 1 175 ? 11.744 -12.142 1.767 1.00 54.50 175 THR A C 1
ATOM 1331 O O . THR A 1 175 ? 12.489 -11.745 0.881 1.00 54.50 175 THR A O 1
ATOM 1334 N N . ALA A 1 176 ? 11.130 -11.344 2.639 1.00 71.12 176 ALA A N 1
ATOM 1335 C CA . ALA A 1 176 ? 11.240 -9.891 2.686 1.00 71.12 176 ALA A CA 1
ATOM 1336 C C . ALA A 1 176 ? 10.773 -9.157 1.411 1.00 71.12 176 ALA A C 1
ATOM 1338 O O . ALA A 1 176 ? 10.951 -9.583 0.270 1.00 71.12 176 ALA A O 1
ATOM 1339 N N . ILE A 1 177 ? 10.152 -7.994 1.599 1.00 83.62 177 ILE A N 1
ATOM 1340 C CA . ILE A 1 177 ? 10.025 -7.053 0.485 1.00 83.62 177 ILE A CA 1
ATOM 1341 C C . ILE A 1 177 ? 11.443 -6.618 0.098 1.00 83.62 177 ILE A C 1
ATOM 1343 O O . ILE A 1 177 ? 12.327 -6.540 0.949 1.00 83.62 177 ILE A O 1
ATOM 1347 N N . GLY A 1 178 ? 11.666 -6.355 -1.181 1.00 83.69 178 GLY A N 1
ATOM 1348 C CA . GLY A 1 178 ? 12.924 -5.868 -1.723 1.00 83.69 178 GLY A CA 1
ATOM 1349 C C . GLY A 1 178 ? 12.676 -4.925 -2.895 1.00 83.69 178 GLY A C 1
ATOM 1350 O O . GLY A 1 178 ? 11.556 -4.778 -3.387 1.00 83.69 178 GLY A O 1
ATOM 1351 N N . THR A 1 179 ? 13.728 -4.249 -3.354 1.00 84.62 179 THR A N 1
ATOM 1352 C CA . THR A 1 179 ? 13.647 -3.365 -4.531 1.00 84.62 179 THR A CA 1
ATOM 1353 C C . THR A 1 179 ? 13.346 -4.121 -5.831 1.00 84.62 179 THR A C 1
ATOM 1355 O O . THR A 1 179 ? 12.922 -3.544 -6.825 1.00 84.62 179 THR A O 1
ATOM 1358 N N . ASP A 1 180 ? 13.613 -5.416 -5.848 1.00 84.12 180 ASP A N 1
ATOM 1359 C CA . ASP A 1 180 ? 13.400 -6.332 -6.963 1.00 84.12 180 ASP A CA 1
ATOM 1360 C C . ASP A 1 180 ? 11.935 -6.777 -7.090 1.00 84.12 180 ASP A C 1
ATOM 1362 O O . ASP A 1 180 ? 11.427 -6.883 -8.204 1.00 84.12 180 ASP A O 1
ATOM 1366 N N . ASN A 1 181 ? 11.230 -6.975 -5.969 1.00 86.44 181 ASN A N 1
ATOM 1367 C CA . ASN A 1 181 ? 9.852 -7.483 -5.966 1.00 86.44 181 ASN A CA 1
ATOM 1368 C C . ASN A 1 181 ? 8.772 -6.418 -5.685 1.00 86.44 181 ASN A C 1
ATOM 1370 O O . ASN A 1 181 ? 7.586 -6.669 -5.929 1.00 86.44 181 ASN A O 1
ATOM 1374 N N . TYR A 1 182 ? 9.150 -5.218 -5.226 1.00 89.94 182 TYR A N 1
ATOM 1375 C CA . TYR A 1 182 ? 8.195 -4.170 -4.850 1.00 89.94 182 TYR A CA 1
ATOM 1376 C C . TYR A 1 182 ? 7.241 -3.775 -5.989 1.00 89.94 182 TYR A C 1
ATOM 1378 O O . TYR A 1 182 ? 6.057 -3.559 -5.739 1.00 89.94 182 TYR A O 1
ATOM 1386 N N . GLY A 1 183 ? 7.713 -3.733 -7.241 1.00 90.31 183 GLY A N 1
ATOM 1387 C CA . GLY A 1 183 ? 6.876 -3.405 -8.405 1.00 90.31 183 GLY A CA 1
ATOM 1388 C C . GLY A 1 183 ? 5.711 -4.381 -8.612 1.00 90.31 183 GLY A C 1
ATOM 1389 O O . GLY A 1 183 ? 4.574 -3.955 -8.813 1.00 90.31 183 GLY A O 1
ATOM 1390 N N . SER A 1 184 ? 5.968 -5.685 -8.479 1.00 89.00 184 SER A N 1
ATOM 1391 C CA . SER A 1 184 ? 4.950 -6.738 -8.613 1.00 89.00 184 SER A CA 1
ATOM 1392 C C . SER A 1 184 ? 3.929 -6.699 -7.472 1.00 89.00 184 SER A C 1
ATOM 1394 O O . SER A 1 184 ? 2.719 -6.818 -7.701 1.00 89.00 184 SER A O 1
ATOM 1396 N N . LEU A 1 185 ? 4.401 -6.471 -6.239 1.00 91.81 185 LEU A N 1
ATOM 1397 C CA . LEU A 1 185 ? 3.540 -6.282 -5.065 1.00 91.81 185 LEU A CA 1
ATOM 1398 C C . LEU A 1 185 ? 2.639 -5.055 -5.239 1.00 91.81 185 LEU A C 1
ATOM 1400 O O . LEU A 1 185 ? 1.427 -5.133 -5.025 1.00 91.81 185 LEU A O 1
ATOM 1404 N N . LEU A 1 186 ? 3.224 -3.941 -5.685 1.00 94.31 186 LEU A N 1
ATOM 1405 C CA . LEU A 1 186 ? 2.517 -2.701 -5.973 1.00 94.31 186 LEU A CA 1
ATOM 1406 C C . LEU A 1 186 ? 1.439 -2.916 -7.042 1.00 94.31 186 LEU A C 1
ATOM 1408 O O . LEU A 1 186 ? 0.296 -2.531 -6.817 1.00 94.31 186 LEU A O 1
ATOM 1412 N N . CYS A 1 187 ? 1.763 -3.578 -8.157 1.00 93.69 187 CYS A N 1
ATOM 1413 C CA . CYS A 1 187 ? 0.806 -3.867 -9.229 1.00 93.69 187 CYS A CA 1
ATOM 1414 C C . CYS A 1 187 ? -0.398 -4.671 -8.717 1.00 93.69 187 CYS A C 1
ATOM 1416 O O . CYS A 1 187 ? -1.549 -4.277 -8.918 1.00 93.69 187 CYS A O 1
ATOM 1418 N N . THR A 1 188 ? -0.135 -5.736 -7.953 1.00 93.69 188 THR A N 1
ATOM 1419 C CA . THR A 1 188 ? -1.173 -6.586 -7.349 1.00 93.69 188 THR A CA 1
ATOM 1420 C C . THR A 1 188 ? -2.110 -5.775 -6.451 1.00 93.69 188 THR A C 1
ATOM 1422 O O . THR A 1 188 ? -3.334 -5.858 -6.565 1.00 93.69 188 THR A O 1
ATOM 1425 N N . ILE A 1 189 ? -1.539 -4.973 -5.550 1.00 95.44 189 ILE A N 1
ATOM 1426 C CA . ILE A 1 189 ? -2.310 -4.221 -4.556 1.00 95.44 189 ILE A CA 1
ATOM 1427 C C . ILE A 1 189 ? -3.065 -3.060 -5.202 1.00 95.44 189 ILE A C 1
ATOM 1429 O O . ILE A 1 189 ? -4.203 -2.800 -4.822 1.00 95.44 189 ILE A O 1
ATOM 1433 N N . VAL A 1 190 ? -2.489 -2.389 -6.202 1.00 95.81 190 VAL A N 1
ATOM 1434 C CA . VAL A 1 190 ? -3.167 -1.330 -6.967 1.00 95.81 190 VAL A CA 1
ATOM 1435 C C . VAL A 1 190 ? -4.366 -1.887 -7.744 1.00 95.81 190 VAL A C 1
ATOM 1437 O O . VAL A 1 190 ? -5.420 -1.242 -7.774 1.00 95.81 190 VAL A O 1
ATOM 1440 N N . CYS A 1 191 ? -4.259 -3.098 -8.302 1.00 94.12 191 CYS A N 1
ATOM 1441 C CA . CYS A 1 191 ? -5.411 -3.785 -8.893 1.00 94.12 191 CYS A CA 1
ATOM 1442 C C . CYS A 1 191 ? -6.495 -4.051 -7.838 1.00 94.12 191 CYS A C 1
ATOM 1444 O O . CYS A 1 191 ? -7.651 -3.660 -8.026 1.00 94.12 191 CYS A O 1
ATOM 1446 N N . GLY A 1 192 ? -6.110 -4.601 -6.682 1.00 94.56 192 GLY A N 1
ATOM 1447 C CA . GLY A 1 192 ? -7.026 -4.835 -5.564 1.00 94.56 192 GLY A CA 1
ATOM 1448 C C . GLY A 1 192 ? -7.713 -3.555 -5.077 1.00 94.56 192 GLY A C 1
ATOM 1449 O O . GLY A 1 192 ? -8.925 -3.540 -4.878 1.00 94.56 192 GLY A O 1
ATOM 1450 N N . LEU A 1 193 ? -6.976 -2.449 -4.948 1.00 95.75 193 LEU A N 1
ATOM 1451 C CA . LEU A 1 193 ? -7.528 -1.139 -4.586 1.00 95.75 193 LEU A CA 1
ATOM 1452 C C . LEU A 1 193 ? -8.554 -0.644 -5.609 1.00 95.75 193 LEU A C 1
ATOM 1454 O O . LEU A 1 193 ? -9.605 -0.143 -5.216 1.00 95.75 193 LEU A O 1
ATOM 1458 N N . SER A 1 194 ? -8.281 -0.811 -6.905 1.00 93.25 194 SER A N 1
ATOM 1459 C CA . SER A 1 194 ? -9.212 -0.405 -7.968 1.00 93.25 194 SER A CA 1
ATOM 1460 C C . SER A 1 194 ? -10.540 -1.153 -7.838 1.00 93.25 194 SER A C 1
ATOM 1462 O O . SER A 1 194 ? -11.610 -0.543 -7.842 1.00 93.25 194 SER A O 1
ATOM 1464 N N . HIS A 1 195 ? -10.475 -2.468 -7.622 1.00 91.88 195 HIS A N 1
ATOM 1465 C CA . HIS A 1 195 ? -11.651 -3.297 -7.371 1.00 91.88 195 HIS A CA 1
ATOM 1466 C C . HIS A 1 195 ? -12.404 -2.911 -6.099 1.00 91.88 195 HIS A C 1
ATOM 1468 O O . HIS A 1 195 ? -13.634 -2.844 -6.121 1.00 91.88 195 HIS A O 1
ATOM 1474 N N . LEU A 1 196 ? -11.691 -2.628 -5.006 1.00 92.31 196 LEU A N 1
ATOM 1475 C CA . LEU A 1 196 ? -12.309 -2.182 -3.761 1.00 92.31 196 LEU A CA 1
ATOM 1476 C C . LEU A 1 196 ? -13.076 -0.874 -3.971 1.00 92.31 196 LEU A C 1
ATOM 1478 O O . LEU A 1 196 ? -14.240 -0.795 -3.585 1.00 92.31 196 LEU A O 1
ATOM 1482 N N . LEU A 1 197 ? -12.460 0.127 -4.608 1.00 90.94 197 LEU A N 1
ATOM 1483 C CA . LEU A 1 197 ? -13.117 1.412 -4.852 1.00 90.94 197 LEU A CA 1
ATOM 1484 C C . LEU A 1 197 ? -14.353 1.262 -5.743 1.00 90.94 197 LEU A C 1
ATOM 1486 O O . LEU A 1 197 ? -15.364 1.899 -5.468 1.00 90.94 197 LEU A O 1
ATOM 1490 N N . ALA A 1 198 ? -14.321 0.391 -6.754 1.00 86.94 198 ALA A N 1
ATOM 1491 C CA . ALA A 1 198 ? -15.509 0.106 -7.558 1.00 86.94 198 ALA A CA 1
ATOM 1492 C C . ALA A 1 198 ? -16.626 -0.576 -6.750 1.00 86.94 198 ALA A C 1
ATOM 1494 O O . ALA A 1 198 ? -17.797 -0.233 -6.915 1.00 86.94 198 ALA A O 1
ATOM 1495 N N . CYS A 1 199 ? -16.281 -1.492 -5.839 1.00 85.88 199 CYS A N 1
ATOM 1496 C CA . CYS A 1 199 ? -17.265 -2.101 -4.941 1.00 85.88 199 CYS A CA 1
ATOM 1497 C C . CYS A 1 199 ? -17.886 -1.053 -4.006 1.00 85.88 199 CYS A C 1
ATOM 1499 O O . CYS A 1 199 ? -19.103 -1.012 -3.861 1.00 85.88 199 CYS A O 1
ATOM 1501 N N . VAL A 1 200 ? -17.069 -0.166 -3.428 1.00 84.38 200 VAL A N 1
ATOM 1502 C CA . VAL A 1 200 ? -17.536 0.911 -2.537 1.00 84.38 200 VAL A CA 1
ATOM 1503 C C . VAL A 1 200 ? -18.351 1.974 -3.289 1.00 84.38 200 VAL A C 1
ATOM 1505 O O . VAL A 1 200 ? -19.239 2.590 -2.707 1.00 84.38 200 VAL A O 1
ATOM 1508 N N . ALA A 1 201 ? -18.096 2.174 -4.584 1.00 79.75 201 ALA A N 1
ATOM 1509 C CA . ALA A 1 201 ? -18.879 3.070 -5.436 1.00 79.75 201 ALA A CA 1
ATOM 1510 C C . ALA A 1 201 ? -20.275 2.522 -5.784 1.00 79.75 201 ALA A C 1
ATOM 1512 O O . ALA A 1 201 ? -21.131 3.280 -6.241 1.00 79.75 201 ALA A O 1
ATOM 1513 N N . THR A 1 202 ? -20.502 1.215 -5.617 1.00 75.56 202 THR A N 1
ATOM 1514 C CA . THR A 1 202 ? -21.753 0.565 -6.015 1.00 75.56 202 THR A CA 1
ATOM 1515 C C . THR A 1 202 ? -22.756 0.612 -4.851 1.00 75.56 202 THR A C 1
ATOM 1517 O O . THR A 1 202 ? -22.450 0.114 -3.765 1.00 75.56 202 THR A O 1
ATOM 1520 N N . PRO A 1 203 ? -23.962 1.189 -5.031 1.00 66.19 203 PRO A N 1
ATOM 1521 C CA . PRO A 1 203 ? -25.006 1.165 -4.005 1.00 66.19 203 PRO A CA 1
ATOM 1522 C C . PRO A 1 203 ? -25.333 -0.274 -3.560 1.00 66.19 203 PRO A C 1
ATOM 1524 O O . PRO A 1 203 ? -25.318 -1.175 -4.401 1.00 66.19 203 PRO A O 1
ATOM 1527 N N . PRO A 1 204 ? -25.653 -0.522 -2.274 1.00 61.50 204 PRO A N 1
ATOM 1528 C CA . PRO A 1 204 ? -25.971 0.449 -1.220 1.00 61.50 204 PRO A CA 1
ATOM 1529 C C . PRO A 1 204 ? -24.755 0.978 -0.439 1.00 61.50 204 PRO A C 1
ATOM 1531 O O . PRO A 1 204 ? -24.942 1.655 0.569 1.00 61.50 204 PRO A O 1
ATOM 1534 N N . CYS A 1 205 ? -23.526 0.660 -0.860 1.00 59.53 205 CYS A N 1
ATOM 1535 C CA . CYS A 1 205 ? -22.325 0.979 -0.093 1.00 59.53 205 CYS A CA 1
ATOM 1536 C C . CYS A 1 205 ? -22.212 2.497 0.161 1.00 59.53 205 CYS A C 1
ATOM 1538 O O . CYS A 1 205 ? -22.516 3.299 -0.718 1.00 59.53 205 CYS A O 1
ATOM 1540 N N . VAL A 1 206 ? -21.835 2.890 1.385 1.00 56.72 206 VAL A N 1
ATOM 1541 C CA . VAL A 1 206 ? -21.932 4.271 1.896 1.00 56.72 206 VAL A CA 1
ATOM 1542 C C . VAL A 1 206 ? -21.054 5.238 1.090 1.00 56.72 206 VAL A C 1
ATOM 1544 O O . VAL A 1 206 ? -19.865 5.417 1.359 1.00 56.72 206 VAL A O 1
ATOM 1547 N N . ILE A 1 207 ? -21.658 5.890 0.095 1.00 60.88 207 ILE A N 1
ATOM 1548 C CA . ILE A 1 207 ? -21.027 6.943 -0.703 1.00 60.88 207 ILE A CA 1
ATOM 1549 C C . ILE A 1 207 ? -20.928 8.209 0.160 1.00 60.88 207 ILE A C 1
ATOM 1551 O O . ILE A 1 207 ? -21.941 8.765 0.580 1.00 60.88 207 ILE A O 1
ATOM 1555 N N . GLY A 1 208 ? -19.704 8.693 0.391 1.00 66.19 208 GLY A N 1
ATOM 1556 C CA . GLY A 1 208 ? -19.453 10.041 0.922 1.00 66.19 208 GLY A CA 1
ATOM 1557 C C . GLY A 1 208 ? -19.039 10.144 2.391 1.00 66.19 208 GLY A C 1
ATOM 1558 O O . GLY A 1 208 ? -18.948 11.256 2.907 1.00 66.19 208 GLY A O 1
ATOM 1559 N N . GLY A 1 209 ? -18.752 9.030 3.069 1.00 77.75 209 GLY A N 1
ATOM 1560 C CA . GLY A 1 209 ? -18.199 9.079 4.423 1.00 77.75 209 GLY A CA 1
ATOM 1561 C C . GLY A 1 209 ? -16.820 9.771 4.466 1.00 77.75 209 GLY A C 1
ATOM 1562 O O . GLY A 1 209 ? -16.007 9.568 3.561 1.00 77.75 209 GLY A O 1
ATOM 1563 N N . PRO A 1 210 ? -16.499 10.560 5.508 1.00 86.88 210 PRO A N 1
ATOM 1564 C CA . PRO A 1 210 ? -15.187 11.203 5.658 1.00 86.88 210 PRO A CA 1
ATOM 1565 C C . PRO A 1 210 ? -14.003 10.220 5.629 1.00 86.88 210 PRO A C 1
ATOM 1567 O O . PRO A 1 210 ? -12.903 10.595 5.222 1.00 86.88 210 PRO A O 1
ATOM 1570 N N . GLY A 1 211 ? -14.214 8.949 5.989 1.00 90.94 211 GLY A N 1
ATOM 1571 C CA . GLY A 1 211 ? -13.188 7.913 5.873 1.00 90.94 211 GLY A CA 1
ATOM 1572 C C . GLY A 1 211 ? -12.850 7.581 4.417 1.00 90.94 211 GLY A C 1
ATOM 1573 O O . GLY A 1 211 ? -11.679 7.391 4.091 1.00 90.94 211 GLY A O 1
ATOM 1574 N N . LEU A 1 212 ? -13.836 7.608 3.511 1.00 91.12 212 LEU A N 1
ATOM 1575 C CA . LEU A 1 212 ? -13.605 7.428 2.073 1.00 91.12 212 LEU A CA 1
ATOM 1576 C C . LEU A 1 212 ? -12.745 8.559 1.503 1.00 91.12 212 LEU A C 1
ATOM 1578 O O . LEU A 1 212 ? -11.836 8.308 0.713 1.00 91.12 212 LEU A O 1
ATOM 1582 N N . THR A 1 213 ? -12.979 9.794 1.945 1.00 90.75 213 THR A N 1
ATOM 1583 C CA . THR A 1 213 ? -12.139 10.941 1.583 1.00 90.75 213 THR A CA 1
ATOM 1584 C C . THR A 1 213 ? -10.695 10.753 2.052 1.00 90.75 213 THR A C 1
ATOM 1586 O O . THR A 1 213 ? -9.765 10.991 1.280 1.00 90.75 213 THR A O 1
ATOM 1589 N N . THR A 1 214 ? -10.490 10.289 3.288 1.00 92.31 214 THR A N 1
ATOM 1590 C CA . THR A 1 214 ? -9.155 9.964 3.821 1.00 92.31 214 THR A CA 1
ATOM 1591 C C . THR A 1 214 ? -8.458 8.902 2.974 1.00 92.31 214 THR A C 1
ATOM 1593 O O . THR A 1 214 ? -7.312 9.106 2.569 1.00 92.31 214 THR A O 1
ATOM 1596 N N . LEU A 1 215 ? -9.160 7.813 2.640 1.00 94.38 215 LEU A N 1
ATOM 1597 C CA . LEU A 1 215 ? -8.637 6.758 1.770 1.00 94.38 215 LEU A CA 1
ATOM 1598 C C . LEU A 1 215 ? -8.227 7.318 0.402 1.00 94.38 215 LEU A C 1
ATOM 1600 O O . LEU A 1 215 ? -7.118 7.064 -0.062 1.00 94.38 215 LEU A O 1
ATOM 1604 N N . CYS A 1 216 ? -9.092 8.111 -0.233 1.00 93.44 216 CYS A N 1
ATOM 1605 C CA . CYS A 1 216 ? -8.816 8.691 -1.546 1.00 93.44 216 CYS A CA 1
ATOM 1606 C C . CYS A 1 216 ? -7.619 9.644 -1.509 1.00 93.44 216 CYS A C 1
ATOM 1608 O O . CYS A 1 216 ? -6.782 9.601 -2.406 1.00 93.44 216 CYS A O 1
ATOM 1610 N N . ASN A 1 217 ? -7.477 10.456 -0.459 1.00 92.69 217 ASN A N 1
ATOM 1611 C CA . ASN A 1 217 ? -6.300 11.306 -0.279 1.00 92.69 217 ASN A CA 1
ATOM 1612 C C . ASN A 1 217 ? -5.007 10.486 -0.172 1.00 92.69 217 ASN A C 1
ATOM 1614 O O . ASN A 1 217 ? -4.003 10.848 -0.784 1.00 92.69 217 ASN A O 1
ATOM 1618 N N . GLU A 1 218 ? -5.020 9.368 0.554 1.00 93.94 218 GLU A N 1
ATOM 1619 C CA . GLU A 1 218 ? -3.852 8.487 0.662 1.00 93.94 218 GLU A CA 1
ATOM 1620 C C . GLU A 1 218 ? -3.557 7.735 -0.641 1.00 93.94 218 GLU A C 1
ATOM 1622 O O . GLU A 1 218 ? -2.393 7.603 -1.018 1.00 93.94 218 GLU A O 1
ATOM 1627 N N . VAL A 1 219 ? -4.583 7.336 -1.399 1.00 95.56 219 VAL A N 1
ATOM 1628 C CA . VAL A 1 219 ? -4.415 6.822 -2.769 1.00 95.56 219 VAL A CA 1
ATOM 1629 C C . VAL A 1 219 ? -3.756 7.874 -3.662 1.00 95.56 219 VAL A C 1
ATOM 1631 O O . VAL A 1 219 ? -2.782 7.572 -4.350 1.00 95.56 219 VAL A O 1
ATOM 1634 N N . MET A 1 220 ? -4.221 9.124 -3.618 1.00 94.62 220 MET A N 1
ATOM 1635 C CA . MET A 1 220 ? -3.626 10.211 -4.398 1.00 94.62 220 MET A CA 1
ATOM 1636 C C . MET A 1 220 ? -2.174 10.487 -3.989 1.00 94.62 220 MET A C 1
ATOM 1638 O O . MET A 1 220 ? -1.335 10.726 -4.859 1.00 94.62 220 MET A O 1
ATOM 1642 N N . ARG A 1 221 ? -1.846 10.412 -2.691 1.00 94.25 221 ARG A N 1
ATOM 1643 C CA . ARG A 1 221 ? -0.466 10.531 -2.186 1.00 94.25 221 ARG A CA 1
ATOM 1644 C C . ARG A 1 221 ? 0.415 9.380 -2.663 1.00 94.25 221 ARG A C 1
ATOM 1646 O O . ARG A 1 221 ? 1.513 9.641 -3.150 1.00 94.25 221 ARG A O 1
ATOM 1653 N N . LEU A 1 222 ? -0.068 8.137 -2.589 1.00 95.88 222 LEU A N 1
ATOM 1654 C CA . LEU A 1 222 ? 0.628 6.959 -3.113 1.00 95.88 222 LEU A CA 1
ATOM 1655 C C . LEU A 1 222 ? 0.924 7.126 -4.609 1.00 95.88 222 LEU A C 1
ATOM 1657 O O . LEU A 1 222 ? 2.083 7.056 -5.017 1.00 95.88 222 LEU A O 1
ATOM 1661 N N . LEU A 1 223 ? -0.107 7.412 -5.410 1.00 95.81 223 LEU A N 1
ATOM 1662 C CA . LEU A 1 223 ? 0.000 7.611 -6.859 1.00 95.81 223 LEU A CA 1
ATOM 1663 C C . LEU A 1 223 ? 0.840 8.833 -7.244 1.00 95.81 223 LEU A C 1
ATOM 1665 O O . LEU A 1 223 ? 1.230 8.950 -8.400 1.00 95.81 223 LEU A O 1
ATOM 1669 N N . SER A 1 224 ? 1.104 9.746 -6.307 1.00 94.25 224 SER A N 1
ATOM 1670 C CA . SER A 1 224 ? 1.966 10.918 -6.506 1.00 94.25 224 SER A CA 1
ATOM 1671 C C . SER A 1 224 ? 3.411 10.699 -6.055 1.00 94.25 224 SER A C 1
ATOM 1673 O O . SER A 1 224 ? 4.253 11.572 -6.283 1.00 94.25 224 SER A O 1
ATOM 1675 N N . SER A 1 225 ? 3.693 9.576 -5.390 1.00 93.69 225 SER A N 1
ATOM 1676 C CA . SER A 1 225 ? 4.986 9.308 -4.767 1.00 93.69 225 SER A CA 1
ATOM 1677 C C . SER A 1 225 ? 6.052 8.934 -5.798 1.00 93.69 225 SER A C 1
ATOM 1679 O O . SER A 1 225 ? 5.798 8.191 -6.749 1.00 93.69 225 SER A O 1
ATOM 1681 N N . THR A 1 226 ? 7.274 9.426 -5.588 1.00 93.19 226 THR A N 1
ATOM 1682 C CA . THR A 1 226 ? 8.420 9.144 -6.462 1.00 93.19 226 THR A CA 1
ATOM 1683 C C . THR A 1 226 ? 8.672 7.644 -6.648 1.00 93.19 226 THR A C 1
ATOM 1685 O O . THR A 1 226 ? 8.825 7.239 -7.800 1.00 93.19 226 THR A O 1
ATOM 1688 N N . PRO A 1 227 ? 8.645 6.791 -5.597 1.00 91.88 227 PRO A N 1
ATOM 1689 C CA . PRO A 1 227 ? 8.842 5.356 -5.776 1.00 91.88 227 PRO A CA 1
ATOM 1690 C C . PRO A 1 227 ? 7.833 4.756 -6.757 1.00 91.88 227 PRO A C 1
ATOM 1692 O O . PRO A 1 227 ? 8.235 4.099 -7.710 1.00 91.88 227 PRO A O 1
ATOM 1695 N N . VAL A 1 228 ? 6.536 5.041 -6.598 1.00 94.19 228 VAL A N 1
ATOM 1696 C CA . VAL A 1 228 ? 5.493 4.505 -7.491 1.00 94.19 228 VAL A CA 1
ATOM 1697 C C . VAL A 1 228 ? 5.735 4.919 -8.943 1.00 94.19 228 VAL A C 1
ATOM 1699 O O . VAL A 1 228 ? 5.699 4.061 -9.821 1.00 94.19 228 VAL A O 1
ATOM 1702 N N . PHE A 1 229 ? 6.066 6.189 -9.198 1.00 93.69 229 PHE A N 1
ATOM 1703 C CA . PHE A 1 229 ? 6.414 6.659 -10.544 1.00 93.69 229 PHE A CA 1
ATOM 1704 C C . PHE A 1 229 ? 7.640 5.944 -11.129 1.00 93.69 229 PHE A C 1
ATOM 1706 O O . PHE A 1 229 ? 7.629 5.585 -12.305 1.00 93.69 229 PHE A O 1
ATOM 1713 N N . CYS A 1 230 ? 8.680 5.703 -10.327 1.00 92.62 230 CYS A N 1
ATOM 1714 C CA . CYS A 1 230 ? 9.897 5.019 -10.773 1.00 92.62 230 CYS A CA 1
ATOM 1715 C C . CYS A 1 230 ? 9.680 3.541 -11.128 1.00 92.62 230 CYS A C 1
ATOM 1717 O O . CYS A 1 230 ? 10.375 3.029 -12.005 1.00 92.62 230 CYS A O 1
ATOM 1719 N N . TYR A 1 231 ? 8.764 2.844 -10.448 1.00 93.69 231 TYR A N 1
ATOM 1720 C CA . TYR A 1 231 ? 8.393 1.476 -10.829 1.00 93.69 231 TYR A CA 1
ATOM 1721 C C . TYR A 1 231 ? 7.438 1.479 -12.021 1.00 93.69 231 TYR A C 1
ATOM 1723 O O . TYR A 1 231 ? 7.645 0.729 -12.971 1.00 93.69 231 TYR A O 1
ATOM 1731 N N . ALA A 1 232 ? 6.436 2.362 -12.018 1.00 93.50 232 ALA A N 1
ATOM 1732 C CA . ALA A 1 232 ? 5.477 2.460 -13.111 1.00 93.50 232 ALA A CA 1
ATOM 1733 C C . ALA A 1 232 ? 6.146 2.847 -14.436 1.00 93.50 232 ALA A C 1
ATOM 1735 O O . ALA A 1 232 ? 5.760 2.336 -15.479 1.00 93.50 232 ALA A O 1
ATOM 1736 N N . SER A 1 233 ? 7.200 3.667 -14.437 1.00 93.38 233 SER A N 1
ATOM 1737 C CA . SER A 1 233 ? 7.922 4.003 -15.674 1.00 93.38 233 SER A CA 1
ATOM 1738 C C . SER A 1 233 ? 8.542 2.798 -16.390 1.00 93.38 233 SER A C 1
ATOM 1740 O O . SER A 1 233 ? 8.843 2.898 -17.577 1.00 93.38 233 SER A O 1
ATOM 1742 N N . LYS A 1 234 ? 8.700 1.663 -15.697 1.00 90.50 234 LYS A N 1
ATOM 1743 C CA . LYS A 1 234 ? 9.319 0.435 -16.214 1.00 90.50 234 LYS A CA 1
ATOM 1744 C C . LYS A 1 234 ? 8.315 -0.664 -16.562 1.00 90.50 234 LYS A C 1
ATOM 1746 O O . LYS A 1 234 ? 8.704 -1.642 -17.189 1.00 90.50 234 LYS A O 1
ATOM 1751 N N . ASP A 1 235 ? 7.054 -0.526 -16.157 1.00 90.81 235 ASP A N 1
ATOM 1752 C CA . ASP A 1 235 ? 6.042 -1.575 -16.293 1.00 90.81 235 ASP A CA 1
ATOM 1753 C C . ASP A 1 235 ? 4.716 -0.993 -16.807 1.00 90.81 235 ASP A C 1
ATOM 1755 O O . ASP A 1 235 ? 4.032 -0.222 -16.129 1.00 90.81 235 ASP A O 1
ATOM 1759 N N . ALA A 1 236 ? 4.340 -1.381 -18.029 1.00 90.56 236 ALA A N 1
ATOM 1760 C CA . ALA A 1 236 ? 3.118 -0.915 -18.677 1.00 90.56 236 ALA A CA 1
ATOM 1761 C C . ALA A 1 236 ? 1.837 -1.385 -17.962 1.00 90.56 236 ALA A C 1
ATOM 1763 O O . ALA A 1 236 ? 0.866 -0.630 -17.905 1.00 90.56 236 ALA A O 1
ATOM 1764 N N . ASN A 1 237 ? 1.830 -2.588 -17.382 1.00 90.25 237 ASN A N 1
ATOM 1765 C CA . ASN A 1 237 ? 0.684 -3.120 -16.643 1.00 90.25 237 ASN A CA 1
ATOM 1766 C C . ASN A 1 237 ? 0.474 -2.348 -15.342 1.00 90.25 237 ASN A C 1
ATOM 1768 O O . ASN A 1 237 ? -0.657 -1.990 -15.013 1.00 90.25 237 ASN A O 1
ATOM 1772 N N . LEU A 1 238 ? 1.563 -2.019 -14.643 1.00 93.06 238 LEU A N 1
ATOM 1773 C CA . LEU A 1 238 ? 1.508 -1.162 -13.464 1.00 93.06 238 LEU A CA 1
ATOM 1774 C C . LEU A 1 238 ? 1.012 0.248 -13.817 1.00 93.06 238 LEU A C 1
ATOM 1776 O O . LEU A 1 238 ? 0.186 0.792 -13.085 1.00 93.06 238 LEU A O 1
ATOM 1780 N N . GLN A 1 239 ? 1.438 0.827 -14.949 1.00 93.56 239 GLN A N 1
ATOM 1781 C CA . GLN A 1 239 ? 0.874 2.105 -15.415 1.00 93.56 239 GLN A CA 1
ATOM 1782 C C . GLN A 1 239 ? -0.639 2.013 -15.608 1.00 93.56 239 GLN A C 1
ATOM 1784 O O . GLN A 1 239 ? -1.364 2.885 -15.130 1.00 93.56 239 GLN A O 1
ATOM 1789 N N . ILE A 1 240 ? -1.119 0.954 -16.264 1.00 91.31 240 ILE A N 1
ATOM 1790 C CA . ILE A 1 240 ? -2.551 0.764 -16.512 1.00 91.31 240 ILE A CA 1
ATOM 1791 C C . ILE A 1 240 ? -3.311 0.585 -15.195 1.00 91.31 240 ILE A C 1
ATOM 1793 O O . ILE A 1 240 ? -4.338 1.235 -14.994 1.00 91.31 240 ILE A O 1
ATOM 1797 N N . ALA A 1 241 ? -2.793 -0.217 -14.265 1.00 92.56 241 ALA A N 1
ATOM 1798 C CA . ALA A 1 241 ? -3.391 -0.399 -12.946 1.00 92.56 241 ALA A CA 1
ATOM 1799 C C . ALA A 1 241 ? -3.468 0.930 -12.169 1.00 92.56 241 ALA A C 1
ATOM 1801 O O . ALA A 1 241 ? -4.517 1.273 -11.624 1.00 92.56 241 ALA A O 1
ATOM 1802 N N . CYS A 1 242 ? -2.395 1.726 -12.166 1.00 94.69 242 CYS A N 1
ATOM 1803 C CA . CYS A 1 242 ? -2.364 3.026 -11.495 1.00 94.69 242 CYS A CA 1
ATOM 1804 C C . CYS A 1 242 ? -3.317 4.048 -12.127 1.00 94.69 242 CYS A C 1
ATOM 1806 O O . CYS A 1 242 ? -4.017 4.758 -11.402 1.00 94.69 242 CYS A O 1
ATOM 1808 N N . VAL A 1 243 ? -3.385 4.113 -13.460 1.00 92.50 243 VAL A N 1
ATOM 1809 C CA . VAL A 1 243 ? -4.344 4.972 -14.172 1.00 92.50 243 VAL A CA 1
ATOM 1810 C C . VAL A 1 243 ? -5.779 4.532 -13.884 1.00 92.50 243 VAL A C 1
ATOM 1812 O O . VAL A 1 243 ? -6.636 5.370 -13.620 1.00 92.50 243 VAL A O 1
ATOM 1815 N N . SER A 1 244 ? -6.041 3.229 -13.836 1.00 90.38 244 SER A N 1
ATOM 1816 C CA . SER A 1 244 ? -7.356 2.689 -13.471 1.00 90.38 244 SER A CA 1
ATOM 1817 C C . SER A 1 244 ? -7.754 3.059 -12.046 1.00 90.38 244 SER A C 1
ATOM 1819 O O . SER A 1 244 ? -8.896 3.459 -11.808 1.00 90.38 244 SER A O 1
ATOM 1821 N N . LEU A 1 245 ? -6.812 2.998 -11.102 1.00 93.19 245 LEU A N 1
ATOM 1822 C CA . LEU A 1 245 ? -7.037 3.426 -9.724 1.00 93.19 245 LEU A CA 1
ATOM 1823 C C . LEU A 1 245 ? -7.329 4.932 -9.648 1.00 93.19 245 LEU A C 1
ATOM 1825 O O . LEU A 1 245 ? -8.281 5.342 -8.983 1.00 93.19 245 LEU A O 1
ATOM 1829 N N . LEU A 1 246 ? -6.565 5.752 -10.377 1.00 92.00 246 LEU A N 1
ATOM 1830 C CA . LEU A 1 246 ? -6.789 7.197 -10.478 1.00 92.00 246 LEU A CA 1
ATOM 1831 C C . LEU A 1 246 ? -8.201 7.512 -10.998 1.00 92.00 246 LEU A C 1
ATOM 1833 O O . LEU A 1 246 ? -8.902 8.360 -10.445 1.00 92.00 246 LEU A O 1
ATOM 1837 N N . LEU A 1 247 ? -8.636 6.809 -12.043 1.00 88.12 247 LEU A N 1
ATOM 1838 C CA . LEU A 1 247 ? -9.979 6.954 -12.600 1.00 88.12 247 LEU A CA 1
ATOM 1839 C C . LEU A 1 247 ? -11.069 6.394 -11.672 1.00 88.12 247 LEU A C 1
ATOM 1841 O O . LEU A 1 247 ? -12.176 6.929 -11.633 1.00 88.12 247 LEU A O 1
ATOM 1845 N N . SER A 1 248 ? -10.763 5.371 -10.874 1.00 88.31 248 SER A N 1
ATOM 1846 C CA . SER A 1 248 ? -11.684 4.846 -9.860 1.00 88.31 248 SER A CA 1
ATOM 1847 C C . SER A 1 248 ? -11.983 5.889 -8.782 1.00 88.31 248 SER A C 1
ATOM 1849 O O . SER A 1 248 ? -13.135 6.028 -8.381 1.00 88.31 248 SER A O 1
ATOM 1851 N N . VAL A 1 249 ? -10.994 6.697 -8.378 1.00 88.56 249 VAL A N 1
ATOM 1852 C CA . VAL A 1 249 ? -11.214 7.826 -7.453 1.00 88.56 249 VAL A CA 1
ATOM 1853 C C . VAL A 1 249 ? -12.165 8.865 -8.056 1.00 88.56 249 VAL A C 1
ATOM 1855 O O . VAL A 1 249 ? -13.047 9.370 -7.360 1.00 88.56 249 VAL A O 1
ATOM 1858 N N . LEU A 1 250 ? -12.055 9.152 -9.358 1.00 82.56 250 LEU A N 1
ATOM 1859 C CA . LEU A 1 250 ? -12.987 10.058 -10.039 1.00 82.56 250 LEU A CA 1
ATOM 1860 C C . LEU A 1 250 ? -14.429 9.546 -10.050 1.00 82.56 250 LEU A C 1
ATOM 1862 O O . LEU A 1 250 ? -15.357 10.355 -10.036 1.00 82.56 250 LEU A O 1
ATOM 1866 N N . ASN A 1 251 ? -14.629 8.231 -10.081 1.00 81.19 251 ASN A N 1
ATOM 1867 C CA . ASN A 1 251 ? -15.957 7.621 -10.120 1.00 81.19 251 ASN A CA 1
ATOM 1868 C C . ASN A 1 251 ? -16.749 7.764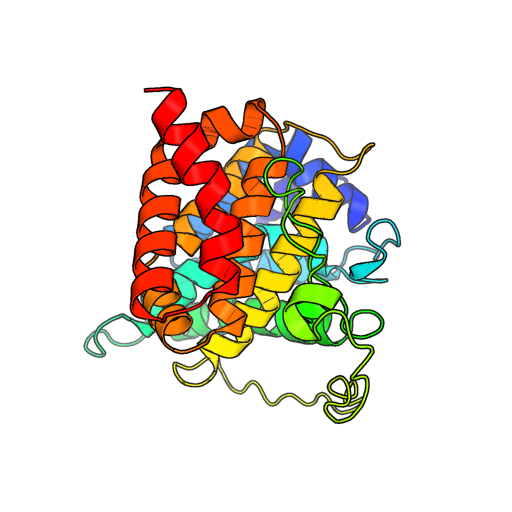 -8.814 1.00 81.19 251 ASN A C 1
ATOM 1870 O O . ASN A 1 251 ? -17.967 7.617 -8.836 1.00 81.19 251 ASN A O 1
ATOM 1874 N N . LEU A 1 252 ? -16.103 8.098 -7.693 1.00 80.19 252 LEU A N 1
ATOM 1875 C CA . LEU A 1 252 ? -16.741 8.163 -6.368 1.00 80.19 252 LEU A CA 1
ATOM 1876 C C . LEU A 1 252 ? -17.653 9.390 -6.160 1.00 80.19 252 LEU A C 1
ATOM 1878 O O . LEU A 1 252 ? -18.148 9.631 -5.060 1.00 80.19 252 LEU A O 1
ATOM 1882 N N . GLY A 1 253 ? -17.906 10.164 -7.218 1.00 74.44 253 GLY A N 1
ATOM 1883 C CA . GLY A 1 253 ? -18.849 11.277 -7.222 1.00 74.44 253 GLY A CA 1
ATOM 1884 C C . GLY A 1 253 ? -18.263 12.611 -6.749 1.00 74.44 253 GLY A C 1
ATOM 1885 O O . GLY A 1 253 ? -17.117 12.721 -6.313 1.00 74.44 253 GLY A O 1
ATOM 1886 N N . LYS A 1 254 ? -19.082 13.667 -6.853 1.00 74.75 254 LYS A N 1
ATOM 1887 C CA . LYS A 1 254 ? -18.652 15.066 -6.666 1.00 74.75 254 LYS A CA 1
ATOM 1888 C C . LYS A 1 254 ? -18.085 15.364 -5.273 1.00 74.75 254 LYS A C 1
ATOM 1890 O O . LYS A 1 254 ? -17.176 16.180 -5.162 1.00 74.75 254 LYS A O 1
ATOM 1895 N N . ALA A 1 255 ? -18.603 14.714 -4.227 1.00 71.31 255 ALA A N 1
ATOM 1896 C CA . ALA A 1 255 ? -18.163 14.946 -2.850 1.00 71.31 255 ALA A CA 1
ATOM 1897 C C . ALA A 1 255 ? -16.683 14.572 -2.659 1.00 71.31 255 ALA A C 1
ATOM 1899 O O . ALA A 1 255 ? -15.899 15.385 -2.177 1.00 71.31 255 ALA A O 1
ATOM 1900 N N . VAL A 1 256 ? -16.283 13.384 -3.125 1.00 77.50 256 VAL A N 1
ATOM 1901 C CA . VAL A 1 256 ? -14.887 12.927 -3.063 1.00 77.50 256 VAL A CA 1
ATOM 1902 C C . VAL A 1 256 ? -14.007 13.747 -4.005 1.00 77.50 256 VAL A C 1
ATOM 1904 O O . VAL A 1 256 ? -12.922 14.169 -3.607 1.00 77.50 256 VAL A O 1
ATOM 1907 N N . GLN A 1 257 ? -14.494 14.039 -5.218 1.00 76.69 257 GLN A N 1
ATOM 1908 C CA . GLN A 1 257 ? -13.777 14.865 -6.196 1.00 76.69 257 GLN A CA 1
ATOM 1909 C C . GLN A 1 257 ? -13.384 16.233 -5.624 1.00 76.69 257 GLN A C 1
ATOM 1911 O O . GLN A 1 257 ? -12.248 16.658 -5.822 1.00 76.69 257 GLN A O 1
ATOM 1916 N N . GLY A 1 258 ? -14.278 16.896 -4.882 1.00 79.94 258 GLY A N 1
ATOM 1917 C CA . GLY A 1 258 ? -13.987 18.180 -4.239 1.00 79.94 258 GLY A CA 1
ATOM 1918 C C . GLY A 1 258 ? -12.843 18.098 -3.226 1.00 79.94 258 GLY A C 1
ATOM 1919 O O . GLY A 1 258 ? -11.993 18.984 -3.182 1.00 79.94 258 GLY A O 1
ATOM 1920 N N . CYS A 1 259 ? -12.770 17.010 -2.458 1.00 81.06 259 CYS A N 1
ATOM 1921 C CA . CYS A 1 259 ? -11.736 16.827 -1.442 1.00 81.06 259 CYS A CA 1
ATOM 1922 C C . CYS A 1 259 ? -10.357 16.500 -2.027 1.00 81.06 259 CYS A C 1
ATOM 1924 O O . CYS A 1 259 ? -9.348 16.938 -1.477 1.00 81.06 259 CYS A O 1
ATOM 1926 N N . VAL A 1 260 ? -10.300 15.757 -3.137 1.00 83.44 260 VAL A N 1
ATOM 1927 C CA . VAL A 1 260 ? -9.026 15.411 -3.792 1.00 83.44 260 VAL A CA 1
ATOM 1928 C C . VAL A 1 260 ? -8.605 16.415 -4.867 1.00 83.44 260 VAL A C 1
ATOM 1930 O O . VAL A 1 260 ? -7.494 16.307 -5.385 1.00 83.44 260 VAL A O 1
ATOM 1933 N N . ALA A 1 261 ? -9.450 17.394 -5.209 1.00 79.94 261 ALA A N 1
ATOM 1934 C CA . ALA A 1 261 ? -9.273 18.293 -6.353 1.00 79.94 261 ALA A CA 1
ATOM 1935 C C . ALA A 1 261 ? -7.888 18.960 -6.418 1.00 79.94 261 ALA A C 1
ATOM 1937 O O . ALA A 1 261 ? -7.296 19.051 -7.497 1.00 79.94 261 ALA A O 1
ATOM 1938 N N . SER A 1 262 ? -7.353 19.383 -5.267 1.00 84.38 262 SER A N 1
ATOM 1939 C CA . SER A 1 262 ? -6.049 20.055 -5.166 1.00 84.38 262 SER A CA 1
ATOM 1940 C C . SER A 1 262 ? -4.877 19.160 -5.578 1.00 84.38 262 SER A C 1
ATOM 1942 O O . SER A 1 262 ? -3.924 19.638 -6.192 1.00 84.38 262 SER A O 1
ATOM 1944 N N . SER A 1 263 ? -4.960 17.861 -5.286 1.00 86.38 263 SER A N 1
ATOM 1945 C CA . SER A 1 263 ? -3.937 16.871 -5.646 1.00 86.38 263 SER A CA 1
ATOM 1946 C C . SER A 1 263 ? -4.221 16.232 -7.003 1.00 86.38 263 SER A C 1
ATOM 1948 O O . SER A 1 263 ? -3.300 15.891 -7.738 1.00 86.38 263 SER A O 1
ATOM 1950 N N . PHE A 1 264 ? -5.496 16.126 -7.371 1.00 86.50 264 PHE A N 1
ATOM 1951 C CA . PHE A 1 264 ? -5.959 15.368 -8.520 1.00 86.50 264 PHE A CA 1
ATOM 1952 C C . PHE A 1 264 ? -5.347 15.820 -9.847 1.00 86.50 264 PHE A C 1
ATOM 1954 O O . PHE A 1 264 ? -4.729 15.021 -10.550 1.00 86.50 264 PHE A O 1
ATOM 1961 N N . MET A 1 265 ? -5.481 17.103 -10.187 1.00 86.44 265 MET A N 1
ATOM 1962 C CA . MET A 1 265 ? -4.993 17.613 -11.470 1.00 86.44 265 MET A CA 1
ATOM 1963 C C . MET A 1 265 ? -3.465 17.545 -11.616 1.00 86.44 265 MET A C 1
ATOM 1965 O O . MET A 1 265 ? -3.003 17.135 -12.685 1.00 86.44 265 MET A O 1
ATOM 1969 N N . PRO A 1 266 ? -2.660 17.907 -10.597 1.00 90.44 266 PRO A N 1
ATOM 1970 C CA . PRO A 1 266 ? -1.220 17.661 -10.623 1.00 90.44 266 PRO A CA 1
ATOM 1971 C C . PRO A 1 266 ? -0.860 16.187 -10.839 1.00 90.44 266 PRO A C 1
ATOM 1973 O O . PRO A 1 266 ? -0.023 15.891 -11.693 1.00 90.44 266 PRO A O 1
ATOM 1976 N N . THR A 1 267 ? -1.507 15.261 -10.123 1.00 92.12 267 THR A N 1
ATOM 1977 C CA . THR A 1 267 ? -1.254 13.821 -10.269 1.00 92.12 267 THR A CA 1
ATOM 1978 C C . THR A 1 267 ? -1.624 13.334 -11.666 1.00 92.12 267 THR A C 1
ATOM 1980 O O . THR A 1 267 ? -0.802 12.700 -12.321 1.00 92.12 267 THR A O 1
ATOM 1983 N N . MET A 1 268 ? -2.809 13.691 -12.169 1.00 90.00 268 MET A N 1
ATOM 1984 C CA . MET A 1 268 ? -3.257 13.340 -13.520 1.00 90.00 268 MET A CA 1
ATOM 1985 C C . MET A 1 268 ? -2.274 13.804 -14.593 1.00 90.00 268 MET A C 1
ATOM 1987 O O . MET A 1 268 ? -1.953 13.033 -15.491 1.00 90.00 268 MET A O 1
ATOM 1991 N N . ARG A 1 269 ? -1.775 15.043 -14.499 1.00 90.56 269 ARG A N 1
ATOM 1992 C CA . ARG A 1 269 ? -0.785 15.565 -15.453 1.00 90.56 269 ARG A CA 1
ATOM 1993 C C . ARG A 1 269 ? 0.511 14.767 -15.413 1.00 90.56 269 ARG A C 1
ATOM 1995 O O . ARG A 1 269 ? 0.977 14.356 -16.463 1.00 90.56 269 ARG A O 1
ATOM 2002 N N . ARG A 1 270 ? 1.037 14.472 -14.219 1.00 93.31 270 ARG A N 1
ATOM 2003 C CA . ARG A 1 270 ? 2.249 13.649 -14.078 1.00 93.31 270 ARG A CA 1
ATOM 2004 C C . ARG A 1 270 ? 2.080 12.257 -14.684 1.00 93.31 270 ARG A C 1
ATOM 2006 O O . ARG A 1 270 ? 2.987 11.775 -15.352 1.00 93.31 270 ARG A O 1
ATOM 2013 N N . TRP A 1 271 ? 0.929 11.620 -14.465 1.00 94.81 271 TRP A N 1
ATOM 2014 C CA . TRP A 1 271 ? 0.620 10.328 -15.080 1.00 94.81 271 TRP A CA 1
ATOM 2015 C C . TRP A 1 271 ? 0.492 10.436 -16.595 1.00 94.81 271 TRP A C 1
ATOM 2017 O O . TRP A 1 271 ? 1.037 9.597 -17.301 1.00 94.81 271 TRP A O 1
ATOM 2027 N N . PHE A 1 272 ? -0.157 11.480 -17.105 1.00 92.94 272 PHE A N 1
ATOM 2028 C CA . PHE A 1 272 ? -0.259 11.698 -18.542 1.00 92.94 272 PHE A CA 1
ATOM 2029 C C . PHE A 1 272 ? 1.110 11.901 -19.190 1.00 92.94 272 PHE A C 1
ATOM 2031 O O . PHE A 1 272 ? 1.425 11.213 -20.158 1.00 92.94 272 PHE A O 1
ATOM 2038 N N . ASP A 1 273 ? 1.948 12.760 -18.609 1.00 93.62 273 ASP A N 1
ATOM 2039 C CA . ASP A 1 273 ? 3.313 12.997 -19.078 1.00 93.62 273 ASP A CA 1
ATOM 2040 C C . ASP A 1 273 ? 4.114 11.690 -19.076 1.00 93.62 273 ASP A C 1
ATOM 2042 O O . ASP A 1 273 ? 4.715 11.339 -20.090 1.00 93.62 273 ASP A O 1
ATOM 2046 N N . LEU A 1 274 ? 4.055 10.911 -17.986 1.00 94.44 274 LEU A N 1
ATOM 2047 C CA . LEU A 1 274 ? 4.690 9.593 -17.924 1.00 94.44 274 LEU A CA 1
ATOM 2048 C C . LEU A 1 274 ? 4.228 8.689 -19.074 1.00 94.44 274 LEU A C 1
ATOM 2050 O O . LEU A 1 274 ? 5.058 8.051 -19.715 1.00 94.44 274 LEU A O 1
ATOM 2054 N N . THR A 1 275 ? 2.920 8.640 -19.336 1.00 92.94 275 THR A N 1
ATOM 2055 C CA . THR A 1 275 ? 2.339 7.754 -20.357 1.00 92.94 275 THR A CA 1
ATOM 2056 C C . THR A 1 2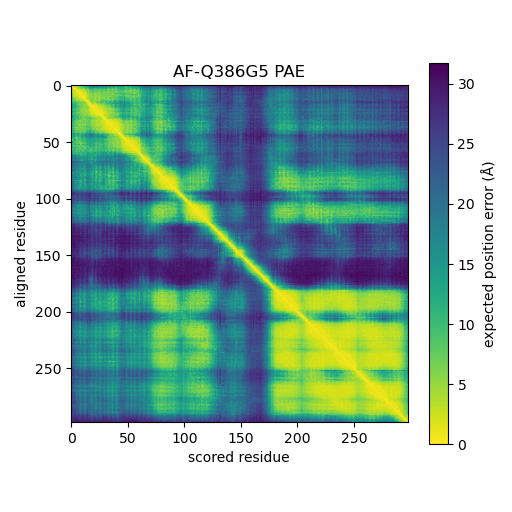75 ? 2.672 8.187 -21.780 1.00 92.94 275 THR A C 1
ATOM 2058 O O . THR A 1 275 ? 2.782 7.337 -22.661 1.00 92.94 275 THR A O 1
ATOM 2061 N N . LEU A 1 276 ? 2.893 9.488 -22.002 1.00 93.25 276 LEU A N 1
ATOM 2062 C CA . LEU A 1 276 ? 3.443 10.007 -23.252 1.00 93.25 276 LEU A CA 1
ATOM 2063 C C . LEU A 1 276 ? 4.902 9.579 -23.427 1.00 93.25 276 LEU A C 1
ATOM 2065 O O . LEU A 1 276 ? 5.256 9.075 -24.489 1.00 93.25 276 LEU A O 1
ATOM 2069 N N . TYR A 1 277 ? 5.732 9.723 -22.387 1.00 92.94 277 TYR A N 1
ATOM 2070 C CA . TYR A 1 277 ? 7.140 9.314 -22.440 1.00 92.94 277 TYR A CA 1
ATOM 2071 C C . TYR A 1 277 ? 7.316 7.803 -22.624 1.00 92.94 277 TYR A C 1
ATOM 2073 O O . TYR A 1 277 ? 8.241 7.379 -23.313 1.00 92.94 277 TYR A O 1
ATOM 2081 N N . SER A 1 278 ? 6.439 6.988 -22.035 1.00 93.00 278 SER A N 1
ATOM 2082 C CA . SER A 1 278 ? 6.452 5.528 -22.188 1.00 93.00 278 SER A CA 1
ATOM 2083 C C . SER A 1 278 ? 5.715 5.026 -23.436 1.00 93.00 278 SER A C 1
ATOM 2085 O O . SER A 1 278 ? 5.694 3.820 -23.671 1.00 93.00 278 SER A O 1
ATOM 2087 N N . ALA A 1 279 ? 5.095 5.921 -24.218 1.00 91.56 279 ALA A N 1
ATOM 2088 C CA . ALA A 1 279 ? 4.241 5.598 -25.364 1.00 91.56 279 ALA A CA 1
ATOM 2089 C C . ALA A 1 279 ? 3.107 4.595 -25.046 1.00 91.56 279 ALA A C 1
ATOM 2091 O O . ALA A 1 279 ? 2.696 3.799 -25.893 1.00 91.56 279 ALA A O 1
ATOM 2092 N N . ASN A 1 280 ? 2.565 4.635 -23.825 1.00 89.62 280 ASN A N 1
ATOM 2093 C CA . ASN A 1 280 ? 1.483 3.749 -23.404 1.00 89.62 280 ASN A CA 1
ATOM 2094 C C . ASN A 1 280 ? 0.127 4.257 -23.918 1.00 89.62 280 ASN A C 1
ATOM 2096 O O . ASN A 1 280 ? -0.594 4.988 -23.231 1.00 89.62 280 ASN A O 1
ATOM 2100 N N . ALA A 1 281 ? -0.218 3.851 -25.142 1.00 87.44 281 ALA A N 1
ATOM 2101 C CA . ALA A 1 281 ? -1.430 4.278 -25.842 1.00 87.44 281 ALA A CA 1
ATOM 2102 C C . ALA A 1 281 ? -2.717 4.053 -25.031 1.00 87.44 281 ALA A C 1
ATOM 2104 O O . ALA A 1 281 ? -3.607 4.903 -25.055 1.00 87.44 281 ALA A O 1
ATOM 2105 N N . VAL A 1 282 ? -2.795 2.958 -24.267 1.00 85.19 282 VAL A N 1
ATOM 2106 C CA . VAL A 1 282 ? -3.949 2.634 -23.415 1.00 85.19 282 VAL A CA 1
ATOM 2107 C C . VAL A 1 282 ? -4.179 3.728 -22.378 1.00 85.19 282 VAL A C 1
ATOM 2109 O O . VAL A 1 282 ? -5.261 4.309 -22.290 1.00 85.19 282 VAL A O 1
ATOM 2112 N N . CYS A 1 283 ? -3.139 4.052 -21.614 1.00 88.56 283 CYS A N 1
ATOM 2113 C CA . CYS A 1 283 ? -3.212 5.083 -20.588 1.00 88.56 283 CYS A CA 1
ATOM 2114 C C . CYS A 1 283 ? -3.477 6.471 -21.178 1.00 88.56 283 CYS A C 1
ATOM 2116 O O . CYS A 1 283 ? -4.249 7.239 -20.602 1.00 88.56 283 CYS A O 1
ATOM 2118 N N . ILE A 1 284 ? -2.894 6.778 -22.341 1.00 89.19 284 ILE A N 1
ATOM 2119 C CA . ILE A 1 284 ? -3.158 8.034 -23.054 1.00 89.19 284 ILE A CA 1
ATOM 2120 C C . ILE A 1 284 ? -4.652 8.137 -23.387 1.00 89.19 284 ILE A C 1
ATOM 2122 O O . ILE A 1 284 ? -5.279 9.134 -23.035 1.00 89.19 284 ILE A O 1
ATOM 2126 N N . GLN A 1 285 ? -5.247 7.101 -23.988 1.00 85.06 285 GLN A N 1
ATOM 2127 C CA . GLN A 1 285 ? -6.674 7.078 -24.341 1.00 85.06 285 GLN A CA 1
ATOM 2128 C C . GLN A 1 285 ? -7.594 7.240 -23.125 1.00 85.06 285 GLN A C 1
ATOM 2130 O O . GLN A 1 285 ? -8.633 7.889 -23.217 1.00 85.06 285 GLN A O 1
ATOM 2135 N N . LEU A 1 286 ? -7.209 6.677 -21.982 1.00 84.25 286 LEU A N 1
ATOM 2136 C CA . LEU A 1 286 ? -7.965 6.763 -20.733 1.00 84.25 286 LEU A CA 1
ATOM 2137 C C . LEU A 1 286 ? -7.909 8.147 -20.088 1.00 84.25 286 LEU A C 1
ATOM 2139 O O . LEU A 1 286 ? -8.917 8.644 -19.593 1.00 84.25 286 LEU A O 1
ATOM 2143 N N . LEU A 1 287 ? -6.729 8.765 -20.061 1.00 87.75 287 LEU A N 1
ATOM 2144 C CA . LEU A 1 287 ? -6.510 10.042 -19.383 1.00 87.75 287 LEU A CA 1
ATOM 2145 C C . LEU A 1 287 ? -6.941 11.239 -20.235 1.00 87.75 287 LEU A C 1
ATOM 2147 O O . LEU A 1 287 ? -7.380 12.258 -19.692 1.00 87.75 287 LEU A O 1
ATOM 2151 N N . PHE A 1 288 ? -6.832 11.126 -21.560 1.00 84.81 288 PHE A N 1
ATOM 2152 C CA . PHE A 1 288 ? -7.047 12.233 -22.487 1.00 84.81 288 PHE A CA 1
ATOM 2153 C C . PHE A 1 288 ? -8.423 12.918 -22.343 1.00 84.81 288 PHE A C 1
ATOM 2155 O O . PHE A 1 288 ? -8.439 14.149 -22.223 1.00 84.81 288 PHE A O 1
ATOM 2162 N N . PRO A 1 289 ? -9.565 12.197 -22.241 1.00 82.19 289 PRO A N 1
ATOM 2163 C CA . PRO A 1 289 ? -10.877 12.826 -22.056 1.00 82.19 289 PRO A CA 1
ATOM 2164 C C . PRO A 1 289 ? -10.957 13.722 -20.813 1.00 82.19 289 PRO A C 1
ATOM 2166 O O . PRO A 1 289 ? -11.552 14.800 -20.852 1.00 82.19 289 PRO A O 1
ATOM 2169 N N . TYR A 1 290 ? -10.313 13.326 -19.713 1.00 79.81 290 TYR A N 1
ATOM 2170 C CA . TYR A 1 290 ? -10.351 14.083 -18.461 1.00 79.81 290 TYR A CA 1
ATOM 2171 C C . TYR A 1 290 ? -9.473 15.321 -18.495 1.00 79.81 290 TYR A C 1
ATOM 2173 O O . TYR A 1 290 ? -9.836 16.345 -17.919 1.00 79.81 290 TYR A O 1
ATOM 2181 N N . ILE A 1 291 ? -8.338 15.256 -19.188 1.00 80.12 291 ILE A N 1
ATOM 2182 C CA . ILE A 1 291 ? -7.465 16.419 -19.358 1.00 80.12 291 ILE A CA 1
ATOM 2183 C C . ILE A 1 291 ? -8.165 17.484 -20.198 1.00 80.12 291 ILE A C 1
ATOM 2185 O O . ILE A 1 291 ? -8.068 18.670 -19.873 1.00 80.12 291 ILE A O 1
ATOM 2189 N N . LEU A 1 292 ? -8.905 17.075 -21.233 1.00 78.25 292 LEU A N 1
ATOM 2190 C CA . LEU A 1 292 ? -9.743 17.986 -22.012 1.00 78.25 292 LEU A CA 1
ATOM 2191 C C . LEU A 1 292 ? -10.866 18.580 -21.157 1.00 78.25 292 LEU A C 1
ATOM 2193 O O . LEU A 1 292 ? -11.023 19.800 -21.122 1.00 78.25 292 LEU A O 1
ATOM 2197 N N . HIS A 1 293 ? -11.591 17.747 -20.407 1.00 72.25 293 HIS A N 1
ATOM 2198 C CA . HIS A 1 293 ? -12.677 18.213 -19.542 1.00 72.25 293 HIS A CA 1
ATOM 2199 C C . HIS A 1 293 ? -12.186 19.191 -18.461 1.00 72.25 293 HIS A C 1
ATOM 2201 O O . HIS A 1 293 ? -12.793 20.234 -18.232 1.00 72.25 293 HIS A O 1
ATOM 2207 N N . ALA A 1 294 ? -11.028 18.921 -17.856 1.00 67.69 294 ALA A N 1
ATOM 2208 C CA . ALA A 1 294 ? -10.420 19.799 -16.862 1.00 67.69 294 ALA A CA 1
ATOM 2209 C C . ALA A 1 294 ? -9.893 21.122 -17.441 1.00 67.69 294 ALA A C 1
ATOM 2211 O O . ALA A 1 294 ? -9.721 22.087 -16.695 1.00 67.69 294 ALA A O 1
ATOM 2212 N N . ARG A 1 295 ? -9.605 21.181 -18.749 1.00 60.72 295 ARG A N 1
ATOM 2213 C CA . ARG A 1 295 ? -9.282 22.437 -19.444 1.00 60.72 295 ARG A CA 1
ATOM 2214 C C . ARG A 1 295 ? -10.531 23.245 -19.785 1.00 60.72 295 ARG A C 1
ATOM 2216 O O . ARG A 1 295 ? -10.443 24.461 -19.766 1.00 60.72 295 ARG A O 1
ATOM 2223 N N . ALA A 1 296 ? -11.667 22.597 -20.043 1.00 60.41 296 ALA A N 1
ATOM 2224 C CA . ALA A 1 296 ? -12.932 23.274 -20.342 1.00 60.41 296 ALA A CA 1
ATOM 2225 C C . ALA A 1 296 ? -13.578 23.964 -19.120 1.00 60.41 296 ALA A C 1
ATOM 2227 O O . ALA A 1 296 ? -14.448 24.811 -19.289 1.00 60.41 296 ALA A O 1
ATOM 2228 N N . HIS A 1 297 ? -13.160 23.612 -17.898 1.00 55.88 297 HIS A N 1
ATOM 2229 C CA . HIS A 1 297 ? -13.639 24.199 -16.637 1.00 55.88 297 HIS A CA 1
ATOM 2230 C C . HIS A 1 297 ? -12.631 25.155 -15.968 1.00 55.88 297 HIS A C 1
ATOM 2232 O O . HIS A 1 297 ? -12.742 25.434 -14.772 1.00 55.88 297 HIS A O 1
ATOM 2238 N N . ARG A 1 298 ? -11.642 25.635 -16.726 1.00 49.59 298 ARG A N 1
ATOM 2239 C CA . ARG A 1 298 ? -10.766 26.756 -16.360 1.00 49.59 298 ARG A CA 1
ATOM 2240 C C . ARG A 1 298 ? -11.118 27.965 -17.205 1.00 49.59 298 ARG A C 1
ATOM 2242 O O . ARG A 1 298 ? -10.993 29.076 -16.656 1.00 49.59 298 ARG A O 1
#

GO terms:
  GO:0005737 cytoplasm (C, HTP)